Protein AF-A0A9D5PNC7-F1 (afdb_monomer_lite)

Structure (mmCIF, N/CA/C/O backbone):
data_AF-A0A9D5PNC7-F1
#
_entry.id   AF-A0A9D5PNC7-F1
#
loop_
_atom_site.group_PDB
_atom_site.id
_atom_site.type_symbol
_atom_site.label_atom_id
_atom_site.label_alt_id
_atom_site.label_comp_id
_atom_site.label_asym_id
_atom_site.label_entity_id
_atom_site.label_seq_id
_atom_site.pdbx_PDB_ins_code
_atom_site.Cartn_x
_atom_site.Cartn_y
_atom_site.Cartn_z
_atom_site.occupancy
_atom_site.B_iso_or_equiv
_atom_site.auth_seq_id
_atom_site.auth_comp_id
_atom_site.auth_asym_id
_atom_site.auth_atom_id
_atom_site.pdbx_PDB_model_num
ATOM 1 N N . MET A 1 1 ? 32.987 75.243 59.852 1.00 34.72 1 MET A N 1
ATOM 2 C CA . MET A 1 1 ? 32.712 75.103 61.304 1.00 34.72 1 MET A CA 1
ATOM 3 C C . MET A 1 1 ? 31.254 75.477 61.520 1.00 34.72 1 MET A C 1
ATOM 5 O O . MET A 1 1 ? 30.871 76.512 61.012 1.00 34.72 1 MET A O 1
ATOM 9 N N . GLY A 1 2 ? 30.354 74.742 62.157 1.00 37.22 2 GLY A N 1
ATOM 10 C CA . GLY A 1 2 ? 30.372 73.490 62.901 1.00 37.22 2 GLY A CA 1
ATOM 11 C C . GLY A 1 2 ? 28.906 73.138 63.224 1.00 37.22 2 GLY A C 1
ATOM 12 O O . GLY A 1 2 ? 28.020 73.985 63.171 1.00 37.22 2 GLY A O 1
ATOM 13 N N . THR A 1 3 ? 28.673 71.861 63.483 1.00 41.97 3 THR A N 1
ATOM 14 C CA . THR A 1 3 ? 27.412 71.114 63.613 1.00 41.97 3 THR A CA 1
ATOM 15 C C . THR A 1 3 ? 26.423 71.567 64.701 1.00 41.97 3 THR A C 1
ATOM 17 O O . THR A 1 3 ? 26.830 71.878 65.816 1.00 41.97 3 THR A O 1
ATOM 20 N N . LYS A 1 4 ? 25.115 71.388 64.444 1.00 38.28 4 LYS A N 1
ATOM 21 C CA . LYS A 1 4 ? 24.089 71.060 65.458 1.00 38.28 4 LYS A CA 1
ATOM 22 C C . LYS A 1 4 ? 23.272 69.854 64.969 1.00 38.28 4 LYS A C 1
ATOM 24 O O . LYS A 1 4 ? 22.642 69.933 63.920 1.00 38.28 4 LYS A O 1
ATOM 29 N N . ARG A 1 5 ? 23.295 68.735 65.706 1.00 39.06 5 ARG A N 1
ATOM 30 C CA . ARG A 1 5 ? 22.383 67.587 65.529 1.00 39.06 5 ARG A CA 1
ATOM 31 C C . ARG A 1 5 ? 21.378 67.568 66.684 1.00 39.06 5 ARG A C 1
ATOM 33 O O . ARG A 1 5 ? 21.766 67.736 67.834 1.00 39.06 5 ARG A O 1
ATOM 40 N N . LEU A 1 6 ? 20.106 67.398 66.328 1.00 37.56 6 LEU A N 1
ATOM 41 C CA . LEU A 1 6 ? 18.925 67.350 67.194 1.00 37.56 6 LEU A CA 1
ATOM 42 C C . LEU A 1 6 ? 18.722 65.956 67.815 1.00 37.56 6 LEU A C 1
ATOM 44 O O . LEU A 1 6 ? 19.009 64.939 67.183 1.00 37.56 6 LEU A O 1
ATOM 48 N N . CYS A 1 7 ? 18.201 65.938 69.042 1.00 33.38 7 CYS A N 1
ATOM 49 C CA . CYS A 1 7 ? 17.839 64.756 69.826 1.00 33.38 7 CYS A CA 1
ATOM 50 C C . CYS A 1 7 ? 16.684 63.950 69.197 1.00 33.38 7 CYS A C 1
ATOM 52 O O . CYS A 1 7 ? 15.756 64.531 6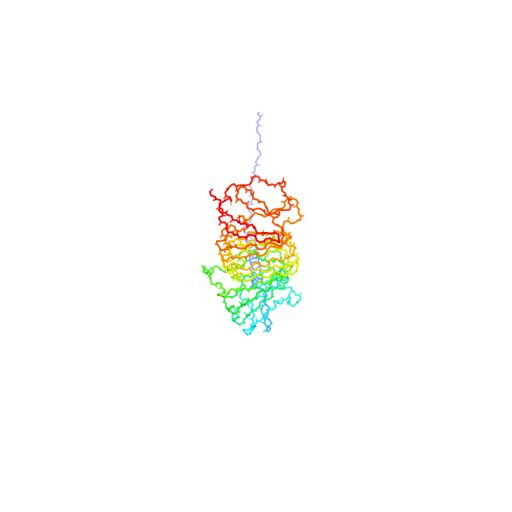8.635 1.00 33.38 7 CYS A O 1
ATOM 54 N N . ARG A 1 8 ? 16.699 62.618 69.362 1.00 35.38 8 ARG A N 1
ATOM 55 C CA . ARG A 1 8 ? 15.589 61.703 69.036 1.00 35.38 8 ARG A CA 1
ATOM 56 C C . ARG A 1 8 ? 15.068 61.070 70.331 1.00 35.38 8 ARG A C 1
ATOM 58 O O . ARG A 1 8 ? 15.851 60.483 71.073 1.00 35.38 8 ARG A O 1
ATOM 65 N N . ALA A 1 9 ? 13.772 61.228 70.592 1.00 34.72 9 ALA A N 1
ATOM 66 C CA . ALA A 1 9 ? 13.039 60.556 71.663 1.00 34.72 9 ALA A CA 1
ATOM 67 C C . ALA A 1 9 ? 12.734 59.100 71.263 1.00 34.72 9 ALA A C 1
ATOM 69 O O . ALA A 1 9 ? 12.517 58.819 70.084 1.00 34.72 9 ALA A O 1
ATOM 70 N N . ALA A 1 10 ? 12.756 58.187 72.234 1.00 35.47 10 ALA A N 1
ATOM 71 C CA . ALA A 1 10 ? 12.388 56.784 72.070 1.00 35.47 10 ALA A CA 1
ATOM 72 C C . ALA A 1 10 ? 10.877 56.605 72.303 1.00 35.47 10 ALA A C 1
ATOM 74 O O . ALA A 1 10 ? 10.357 57.059 73.322 1.00 35.47 10 AL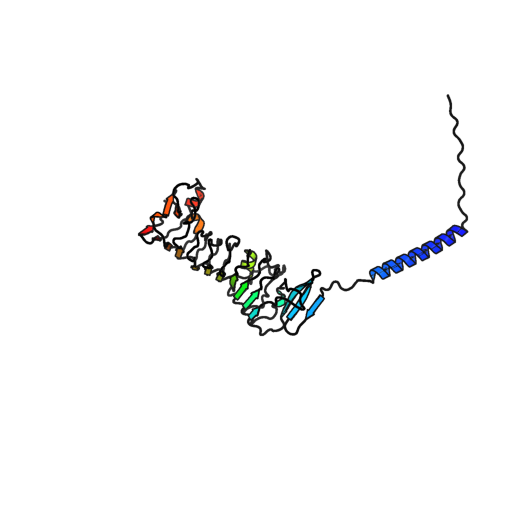A A O 1
ATOM 75 N N . ASP A 1 11 ? 10.198 55.957 71.354 1.00 37.88 11 ASP A N 1
ATOM 76 C CA . ASP A 1 11 ? 8.763 55.667 71.390 1.00 37.88 11 ASP A CA 1
ATOM 77 C C . ASP A 1 11 ? 8.418 54.477 72.301 1.00 37.88 11 ASP A C 1
ATOM 79 O O . ASP A 1 11 ? 9.174 53.517 72.456 1.00 37.88 11 ASP A O 1
ATOM 83 N N . ILE A 1 12 ? 7.236 54.584 72.902 1.00 42.53 12 ILE A N 1
ATOM 84 C CA . ILE A 1 12 ? 6.667 53.770 73.978 1.00 42.53 12 ILE A CA 1
ATOM 85 C C . ILE A 1 12 ? 5.960 52.528 73.401 1.00 42.53 12 ILE A C 1
ATOM 87 O O . ILE A 1 12 ? 5.094 52.642 72.535 1.00 42.53 12 ILE A O 1
ATOM 91 N N . ASP A 1 13 ? 6.284 51.339 73.916 1.00 41.81 13 ASP A N 1
ATOM 92 C CA . ASP A 1 13 ? 5.616 50.067 73.592 1.00 41.81 13 ASP A CA 1
ATOM 93 C C . ASP A 1 13 ? 4.145 50.054 74.095 1.00 41.81 13 ASP A C 1
ATOM 95 O O . ASP A 1 13 ? 3.885 50.423 75.245 1.00 41.81 13 ASP A O 1
ATOM 99 N N . PRO A 1 14 ? 3.152 49.598 73.302 1.00 45.75 14 PRO A N 1
ATOM 100 C CA . PRO A 1 14 ? 1.751 49.574 73.727 1.00 45.75 14 PRO A CA 1
ATOM 101 C C . PRO A 1 14 ? 1.461 48.488 74.789 1.00 45.75 14 PRO A C 1
ATOM 103 O O . PRO A 1 14 ? 2.032 47.392 74.742 1.00 45.75 14 PRO A O 1
ATOM 106 N N . PRO A 1 15 ? 0.517 48.731 75.723 1.00 44.38 15 PRO A N 1
ATOM 107 C CA . PRO A 1 15 ? 0.304 47.882 76.893 1.00 44.38 15 PRO A CA 1
ATOM 108 C C . PRO A 1 15 ? -0.197 46.466 76.556 1.00 44.38 15 PRO A C 1
ATOM 110 O O . PRO A 1 15 ? -1.058 46.247 75.700 1.00 44.38 15 PRO A O 1
ATOM 113 N N . TYR A 1 16 ? 0.319 45.494 77.315 1.00 41.31 16 TYR A N 1
ATOM 114 C CA . TYR A 1 16 ? 0.158 44.034 77.197 1.00 41.31 16 TYR A CA 1
ATOM 115 C C . TYR A 1 16 ? -1.281 43.525 76.925 1.00 41.31 16 TYR A C 1
ATOM 117 O O . TYR A 1 16 ? -1.475 42.503 76.261 1.00 41.31 16 TYR A O 1
ATOM 125 N N . ILE A 1 17 ? -2.312 44.247 77.376 1.00 45.91 17 ILE A N 1
ATOM 126 C CA . ILE A 1 17 ? -3.730 43.868 77.228 1.00 45.91 17 ILE A CA 1
ATOM 127 C C . ILE A 1 17 ? -4.211 43.974 75.765 1.00 45.91 17 ILE A C 1
ATOM 129 O O . ILE A 1 17 ? -4.982 43.123 75.307 1.00 45.91 17 ILE A O 1
ATOM 133 N N . LEU A 1 18 ? -3.711 44.950 74.995 1.00 44.81 18 LEU A N 1
ATOM 134 C CA . LEU A 1 18 ? -4.039 45.117 73.570 1.00 44.81 18 LEU A CA 1
ATOM 135 C C . LEU A 1 18 ? -3.418 44.008 72.711 1.00 44.81 18 LEU A C 1
ATOM 137 O O . LEU A 1 18 ? -4.099 43.460 71.840 1.00 44.81 18 LEU A O 1
ATOM 141 N N . ARG A 1 19 ? -2.182 43.583 73.022 1.00 48.38 19 ARG A N 1
ATOM 142 C CA . ARG A 1 19 ? -1.525 42.445 72.349 1.00 48.38 19 ARG A CA 1
ATOM 143 C C . ARG A 1 19 ? -2.335 41.154 72.504 1.00 48.38 19 ARG A C 1
ATOM 145 O O . ARG A 1 19 ? -2.454 40.391 71.549 1.00 48.38 19 ARG A O 1
ATOM 152 N N . ARG A 1 20 ? -2.958 40.917 73.665 1.00 45.09 20 ARG A N 1
ATOM 153 C CA . ARG A 1 20 ? -3.717 39.680 73.935 1.00 45.09 20 ARG A CA 1
ATOM 154 C C . ARG A 1 20 ? -5.048 39.603 73.171 1.00 45.09 20 ARG A C 1
ATOM 156 O O . ARG A 1 20 ? -5.413 38.518 72.716 1.00 45.09 20 ARG A O 1
ATOM 163 N N . LYS A 1 21 ? -5.745 40.733 72.981 1.00 43.78 21 LYS A N 1
ATOM 164 C CA . LYS A 1 21 ? -6.957 40.804 72.137 1.00 43.78 21 LYS A CA 1
ATOM 165 C C . LYS A 1 21 ? -6.622 40.674 70.646 1.00 43.78 21 LYS A C 1
ATOM 167 O O . LYS A 1 21 ? -7.255 39.864 69.979 1.00 43.78 21 LYS A O 1
ATOM 172 N N . LEU A 1 22 ? -5.580 41.364 70.166 1.00 43.69 22 LEU A N 1
ATOM 173 C CA . LEU A 1 22 ? -5.079 41.268 68.782 1.00 43.69 22 LEU A CA 1
ATOM 174 C C . LEU A 1 22 ? -4.572 39.861 68.419 1.00 43.69 22 LEU A C 1
ATOM 176 O O . LEU A 1 22 ? -4.777 39.400 67.300 1.00 43.69 22 LEU A O 1
ATOM 180 N N . MET A 1 23 ? -3.940 39.150 69.358 1.00 47.47 23 MET A N 1
ATOM 181 C CA . MET A 1 23 ? -3.479 37.769 69.151 1.00 47.47 23 MET A CA 1
ATOM 182 C C . MET A 1 23 ? -4.641 36.767 69.088 1.00 47.47 23 MET A C 1
ATOM 184 O O . MET A 1 23 ? -4.576 35.810 68.319 1.00 47.47 23 MET A O 1
ATOM 188 N N . ARG A 1 24 ? -5.720 36.977 69.862 1.00 48.09 24 ARG A N 1
ATOM 189 C CA . ARG A 1 24 ? -6.928 36.133 69.801 1.00 48.09 24 ARG A CA 1
ATOM 190 C C . ARG A 1 24 ? -7.713 36.347 68.508 1.00 48.09 24 ARG A C 1
ATOM 192 O O . ARG A 1 24 ? -8.094 35.360 67.892 1.00 48.09 24 ARG A O 1
ATOM 199 N N . THR A 1 25 ? -7.898 37.589 68.056 1.00 45.66 25 THR A N 1
ATOM 200 C CA . THR A 1 25 ? -8.573 37.862 66.775 1.00 45.66 25 THR A CA 1
ATOM 201 C C . THR A 1 25 ? -7.747 37.410 65.574 1.00 45.66 25 THR A C 1
ATOM 203 O O . THR A 1 25 ? -8.322 36.834 64.658 1.00 45.66 25 THR A O 1
ATOM 206 N N . LYS A 1 26 ? -6.409 37.545 65.597 1.00 47.31 26 LYS A N 1
ATOM 207 C CA . LYS A 1 26 ? -5.532 36.973 64.556 1.00 47.31 26 LYS A CA 1
ATOM 208 C C . LYS A 1 26 ? -5.589 35.445 64.499 1.00 47.31 26 LYS A C 1
ATOM 210 O O . LYS A 1 26 ? -5.617 34.906 63.402 1.00 47.31 26 LYS A O 1
ATOM 215 N N . ARG A 1 27 ? -5.655 34.758 65.650 1.00 50.16 27 ARG A N 1
ATOM 216 C CA . ARG A 1 27 ? -5.804 33.290 65.704 1.00 50.16 27 ARG A CA 1
ATOM 217 C C . ARG A 1 27 ? -7.161 32.819 65.182 1.00 50.16 27 ARG A C 1
ATOM 219 O O . ARG A 1 27 ? -7.218 31.812 64.491 1.00 50.16 27 ARG A O 1
ATOM 226 N N . ILE A 1 28 ? -8.238 33.545 65.483 1.00 55.19 28 ILE A N 1
ATOM 227 C CA . ILE A 1 28 ? -9.582 33.220 64.980 1.00 55.19 28 ILE A CA 1
ATOM 228 C C . ILE A 1 28 ? -9.673 33.496 63.472 1.00 55.19 28 ILE A C 1
ATOM 230 O O . ILE A 1 28 ? -10.188 32.650 62.751 1.00 55.19 28 ILE A O 1
ATOM 234 N N . LEU A 1 29 ? -9.107 34.607 62.974 1.00 51.06 29 LEU A N 1
ATOM 235 C CA . LEU A 1 29 ? -9.031 34.872 61.531 1.00 51.06 29 LEU A CA 1
ATOM 236 C C . LEU A 1 29 ? -8.167 33.838 60.800 1.00 51.06 29 LEU A C 1
ATOM 238 O O . LEU A 1 29 ? -8.546 33.401 59.723 1.00 51.06 29 LEU A O 1
ATOM 242 N N . SER A 1 30 ? -7.032 33.420 61.373 1.00 57.16 30 SER A N 1
ATOM 243 C CA . SER A 1 30 ? -6.164 32.412 60.753 1.00 57.16 30 SER A CA 1
ATOM 244 C C . SER A 1 30 ? -6.793 31.020 60.749 1.00 57.16 30 SER A C 1
ATOM 246 O O . SER A 1 30 ? -6.617 30.286 59.786 1.00 57.16 30 SER A O 1
ATOM 248 N N . LEU A 1 31 ? -7.544 30.660 61.797 1.00 53.19 31 LEU A N 1
ATOM 249 C CA . LEU A 1 31 ? -8.308 29.408 61.849 1.00 53.19 31 LEU A CA 1
ATOM 250 C C . LEU A 1 31 ? -9.499 29.439 60.884 1.00 53.19 31 LEU A C 1
ATOM 252 O O . LEU A 1 31 ? -9.717 28.462 60.182 1.00 53.19 31 LEU A O 1
ATOM 256 N N . ALA A 1 32 ? -10.223 30.557 60.785 1.00 57.00 32 ALA A N 1
ATOM 257 C CA . ALA A 1 32 ? -11.314 30.709 59.822 1.00 57.00 32 ALA A CA 1
ATOM 258 C C . ALA A 1 32 ? -10.806 30.679 58.370 1.00 57.00 32 ALA A C 1
ATOM 260 O O . ALA A 1 32 ? -11.395 30.000 57.538 1.00 57.00 32 ALA A O 1
ATOM 261 N N . LEU A 1 33 ? -9.680 31.340 58.073 1.00 53.88 33 LEU A N 1
ATOM 262 C CA . LEU A 1 33 ? -9.050 31.308 56.750 1.00 53.88 33 LEU A CA 1
ATOM 263 C C . LEU A 1 33 ? -8.522 29.907 56.411 1.00 53.88 33 LEU A C 1
ATOM 265 O O . LEU A 1 33 ? -8.689 29.464 55.283 1.00 53.88 33 LEU A O 1
ATOM 269 N N . ALA A 1 34 ? -7.945 29.190 57.382 1.00 54.47 34 ALA A N 1
ATOM 270 C CA . ALA A 1 34 ? -7.501 27.810 57.200 1.00 54.47 34 ALA A CA 1
ATOM 271 C C . ALA A 1 34 ? -8.674 26.845 56.975 1.00 54.47 34 ALA A C 1
ATOM 273 O O . ALA A 1 34 ? -8.567 25.985 56.114 1.00 54.47 34 ALA A O 1
ATOM 274 N N . VAL A 1 35 ? -9.800 27.012 57.679 1.00 55.97 35 VAL A N 1
ATOM 275 C CA . VAL A 1 35 ? -11.021 26.208 57.473 1.00 55.97 35 VAL A CA 1
ATOM 276 C C . VAL A 1 35 ? -11.685 26.524 56.129 1.00 55.97 35 VAL A C 1
ATOM 278 O O . VAL A 1 35 ? -12.202 25.624 55.481 1.00 55.97 35 VAL A O 1
ATOM 281 N N . ILE A 1 36 ? -11.631 27.777 55.665 1.00 54.75 36 ILE A N 1
ATOM 282 C CA . ILE A 1 36 ? -12.093 28.163 54.322 1.00 54.75 36 ILE A CA 1
ATOM 283 C C . ILE A 1 36 ? -11.151 27.603 53.245 1.00 54.75 36 ILE A C 1
ATOM 285 O O . ILE A 1 36 ? -11.632 27.085 52.248 1.00 54.75 36 ILE A O 1
ATOM 289 N N . LEU A 1 37 ? -9.829 27.625 53.448 1.00 53.19 37 LEU A N 1
ATOM 290 C CA . LEU A 1 37 ? -8.847 27.015 52.538 1.00 53.19 37 LEU A CA 1
ATOM 291 C C . LEU A 1 37 ? -8.972 25.487 52.482 1.00 53.19 37 LEU A C 1
ATOM 293 O O . LEU A 1 37 ? -8.890 24.920 51.396 1.00 53.19 37 LEU A O 1
ATOM 297 N N . THR A 1 38 ? -9.223 24.817 53.612 1.00 53.97 38 THR A N 1
ATOM 298 C CA . THR A 1 38 ? -9.442 23.364 53.624 1.00 53.97 38 THR A CA 1
ATOM 299 C C . THR A 1 38 ? -10.818 22.984 53.072 1.00 53.97 38 THR A C 1
ATOM 301 O O . THR A 1 38 ? -10.933 21.974 52.380 1.00 53.97 38 THR A O 1
ATOM 304 N N . ALA A 1 39 ? -11.847 23.813 53.273 1.00 49.88 39 ALA A N 1
ATOM 305 C CA . ALA A 1 39 ? -13.148 23.646 52.625 1.00 49.88 39 ALA A CA 1
ATOM 306 C C . ALA A 1 39 ? -13.086 23.914 51.109 1.00 49.88 39 ALA A C 1
ATOM 308 O O . ALA A 1 39 ? -13.701 23.170 50.353 1.00 49.88 39 ALA A O 1
ATOM 309 N N . LEU A 1 40 ? -12.295 24.894 50.642 1.00 48.19 40 LEU A N 1
ATOM 310 C CA . LEU A 1 40 ? -12.025 25.095 49.212 1.00 48.19 40 LEU A CA 1
ATOM 311 C C . LEU A 1 40 ? -11.194 23.953 48.614 1.00 48.19 40 LEU A C 1
ATOM 313 O O . LEU A 1 40 ? -11.417 23.612 47.462 1.00 48.19 40 LEU A O 1
ATOM 317 N N . SER A 1 41 ? -10.300 23.315 49.379 1.00 48.56 41 SER A N 1
ATOM 318 C CA . SER A 1 41 ? -9.603 22.104 48.912 1.00 48.56 41 SER A CA 1
ATOM 319 C C . SER A 1 41 ? -10.487 20.849 48.880 1.00 48.56 41 SER A C 1
ATOM 321 O O . SER A 1 41 ? -10.121 19.862 48.251 1.00 48.56 41 SER A O 1
ATOM 323 N N . LEU A 1 42 ? -11.650 20.878 49.544 1.00 48.19 42 LEU A N 1
ATOM 324 C CA . LEU A 1 42 ? -12.654 19.808 49.492 1.00 48.19 42 LEU A CA 1
ATOM 325 C C . LEU A 1 42 ? -13.707 20.041 48.394 1.00 48.19 42 LEU A C 1
ATOM 327 O O . LEU A 1 42 ? -14.429 19.111 48.036 1.00 48.19 42 LEU A O 1
ATOM 331 N N . VAL A 1 43 ? -13.769 21.240 47.804 1.00 48.69 43 VAL A N 1
ATOM 332 C CA . VAL A 1 43 ? -14.525 21.497 46.574 1.00 48.69 43 VAL A CA 1
ATOM 333 C C . VAL A 1 43 ? -13.606 21.188 45.391 1.00 48.69 43 VAL A C 1
ATOM 335 O O . VAL A 1 43 ? -12.767 21.992 45.005 1.00 48.69 43 VAL A O 1
ATOM 338 N N . SER A 1 44 ? -13.802 20.001 44.816 1.00 50.25 44 SER A N 1
ATOM 339 C CA . SER A 1 44 ? -13.106 19.441 43.648 1.00 50.25 44 SER A CA 1
ATOM 340 C C . SER A 1 44 ? -11.816 18.642 43.904 1.00 50.25 44 SER A C 1
ATOM 342 O O . SER A 1 44 ? -10.821 18.786 43.200 1.00 50.25 44 SER A O 1
ATOM 344 N N . LEU A 1 45 ? -11.904 17.640 44.779 1.00 43.44 45 LEU A N 1
ATOM 345 C CA . LEU A 1 45 ? -11.519 16.285 44.358 1.00 43.44 45 LEU A CA 1
ATOM 346 C C . LEU A 1 45 ? -12.763 15.586 43.787 1.00 43.44 45 LEU A C 1
ATOM 348 O O . LEU A 1 45 ? -13.148 14.500 44.210 1.00 43.44 45 LEU A O 1
ATOM 352 N N . ALA A 1 46 ? -13.435 16.227 42.825 1.00 45.72 46 ALA A N 1
ATOM 353 C CA . ALA A 1 46 ? -14.114 15.432 41.822 1.00 45.72 46 ALA A CA 1
ATOM 354 C C . ALA A 1 46 ? -12.974 14.669 41.159 1.00 45.72 46 ALA A C 1
ATOM 356 O O . ALA A 1 46 ? -12.042 15.295 40.653 1.00 45.72 46 ALA A O 1
ATOM 357 N N . SER A 1 47 ? -12.988 13.342 41.287 1.00 46.53 47 SER A N 1
ATOM 358 C CA . SER A 1 47 ? -12.151 12.468 40.477 1.00 46.53 47 SER A CA 1
ATOM 359 C C . SER A 1 47 ? -12.067 13.088 39.087 1.00 46.53 47 SER A C 1
ATOM 361 O O . SER A 1 47 ? -13.098 13.279 38.440 1.00 46.53 47 SER A O 1
ATOM 363 N N . CYS A 1 48 ? -10.862 13.461 38.662 1.00 44.94 48 CYS A N 1
ATOM 364 C CA . CYS A 1 48 ? -10.556 13.858 37.292 1.00 44.94 48 CYS A CA 1
ATOM 365 C C . CYS A 1 48 ? -10.643 12.607 36.395 1.00 44.94 48 CYS A C 1
ATOM 367 O O . CYS A 1 48 ? -9.728 12.285 35.650 1.00 44.94 48 CYS A O 1
ATOM 369 N N . GLY A 1 49 ? -11.701 11.817 36.577 1.00 56.78 49 GLY A N 1
ATOM 370 C CA . GLY A 1 49 ? -12.070 10.723 35.717 1.00 56.78 49 GLY A CA 1
ATOM 371 C C . GLY A 1 49 ? -12.789 11.349 34.544 1.00 56.78 49 GLY A C 1
ATOM 372 O O . GLY A 1 49 ? -13.789 12.051 34.730 1.00 56.78 49 GLY A O 1
ATOM 373 N N . ASN A 1 50 ? -12.262 11.119 33.351 1.00 71.81 50 ASN A N 1
ATOM 374 C CA . ASN A 1 50 ? -12.934 11.507 32.128 1.00 71.81 50 ASN A CA 1
ATOM 375 C C . ASN A 1 50 ? -14.358 10.930 32.130 1.00 71.81 50 ASN A C 1
ATOM 377 O O . ASN A 1 50 ? -14.625 9.842 32.658 1.00 71.81 50 ASN A O 1
ATOM 381 N N . LYS A 1 51 ? -15.314 11.704 31.612 1.00 87.06 51 LYS A N 1
ATOM 382 C CA . LYS A 1 51 ? -16.727 11.337 31.708 1.00 87.06 51 LYS A CA 1
ATOM 383 C C . LYS A 1 51 ? -17.003 10.182 30.753 1.00 87.06 51 LYS A C 1
ATOM 385 O O . LYS A 1 51 ? -16.936 10.344 29.541 1.00 87.06 51 LYS A O 1
ATOM 390 N N . MET A 1 52 ? -17.347 9.024 31.302 1.00 91.69 52 MET A N 1
ATOM 391 C CA . MET A 1 52 ? -17.642 7.840 30.499 1.00 91.69 52 MET A CA 1
ATOM 392 C C . MET A 1 52 ? -19.109 7.812 30.086 1.00 91.69 52 MET A C 1
ATOM 394 O O . MET A 1 52 ? -20.002 8.080 30.895 1.00 91.69 52 MET A O 1
ATOM 398 N N . TYR A 1 53 ? -19.360 7.403 28.848 1.00 90.50 53 TYR A N 1
ATOM 399 C CA . TYR A 1 53 ? -20.688 7.046 28.371 1.00 90.50 53 TYR A CA 1
ATOM 400 C C . TYR A 1 53 ? -20.662 5.614 27.887 1.00 90.50 53 TYR A C 1
ATOM 402 O O . TYR A 1 53 ? -19.720 5.168 27.241 1.00 90.50 53 TYR A O 1
ATOM 410 N N . LYS A 1 54 ? -21.720 4.896 28.229 1.00 90.56 54 LYS A N 1
ATOM 411 C CA . LYS A 1 54 ? -21.924 3.512 27.849 1.00 90.56 54 LYS A CA 1
ATOM 412 C C . LYS A 1 54 ? -23.297 3.418 27.205 1.00 90.56 54 LYS A C 1
ATOM 414 O O . LYS A 1 54 ? -24.276 3.843 27.823 1.00 90.56 54 LYS A O 1
ATOM 419 N N . ASP A 1 55 ? -23.340 2.902 25.987 1.00 83.88 55 ASP A N 1
ATOM 420 C CA . ASP A 1 55 ? -24.572 2.407 25.377 1.00 83.88 55 ASP A CA 1
ATOM 421 C C . ASP A 1 55 ? -24.595 0.868 25.464 1.00 83.88 55 ASP A C 1
ATOM 423 O O . ASP A 1 55 ? -23.821 0.267 26.213 1.00 83.88 55 ASP A O 1
ATOM 427 N N . LYS A 1 56 ? -25.512 0.213 24.756 1.00 85.31 56 LYS A N 1
ATOM 428 C CA . LYS A 1 56 ? -25.608 -1.245 24.662 1.00 85.31 56 LYS A CA 1
ATOM 429 C C . LYS A 1 56 ? -24.521 -1.857 23.787 1.00 85.31 56 LYS A C 1
ATOM 431 O O . LYS A 1 56 ? -24.179 -3.009 24.012 1.00 85.31 56 LYS A O 1
ATOM 436 N N . GLU A 1 57 ? -24.001 -1.097 22.828 1.00 88.00 57 GLU A N 1
ATOM 437 C CA . GLU A 1 57 ? -23.072 -1.590 21.803 1.00 88.00 57 GLU A CA 1
ATOM 438 C C . GLU A 1 57 ? -21.615 -1.231 22.113 1.00 88.00 57 GLU A C 1
ATOM 440 O O . GLU A 1 57 ? -20.714 -2.024 21.861 1.00 88.00 57 GLU A O 1
ATOM 445 N N . PHE A 1 58 ? -21.369 -0.058 22.704 1.00 93.50 58 PHE A N 1
ATOM 446 C CA . PHE A 1 58 ? -20.013 0.445 22.921 1.00 93.50 58 PHE A CA 1
ATOM 447 C C . PHE A 1 58 ? -19.897 1.396 24.121 1.00 93.50 58 PHE A C 1
ATOM 449 O O . PHE A 1 58 ? -20.885 1.864 24.707 1.00 93.50 58 PHE A O 1
ATOM 456 N N . LYS A 1 59 ? -18.650 1.725 24.465 1.00 95.25 59 LYS A N 1
ATOM 457 C CA . LYS A 1 59 ? -18.266 2.703 25.486 1.00 95.25 59 LYS A CA 1
ATOM 458 C C . LYS A 1 59 ? -17.401 3.801 24.881 1.00 95.25 59 LYS A C 1
ATOM 460 O O . LYS A 1 59 ? -16.459 3.527 24.140 1.00 95.25 59 LYS A O 1
ATOM 465 N N . VAL A 1 60 ? -17.672 5.041 25.279 1.00 96.06 60 VAL A N 1
ATOM 466 C CA . VAL A 1 60 ? -16.856 6.207 24.930 1.00 96.06 60 VAL A CA 1
ATOM 467 C C . VAL A 1 60 ? -16.406 6.984 26.164 1.00 96.06 60 VAL A C 1
ATOM 469 O O . VAL A 1 60 ? -17.059 6.976 27.210 1.00 96.06 60 VAL A O 1
ATOM 472 N N . GLU A 1 61 ? -15.290 7.682 26.017 1.00 95.12 61 GLU A N 1
ATOM 473 C CA . GLU A 1 61 ? -14.688 8.585 26.993 1.00 95.12 61 GLU A CA 1
ATOM 474 C C . GLU A 1 61 ? -14.779 10.030 26.480 1.00 95.12 61 GLU A C 1
ATOM 476 O O . GLU A 1 61 ? -14.338 10.311 25.367 1.00 95.12 61 GLU A O 1
ATOM 481 N N . GLU A 1 62 ? -15.387 10.937 27.253 1.00 94.56 62 GLU A N 1
ATOM 482 C CA . GLU A 1 62 ? -15.482 12.367 26.916 1.00 94.56 62 GLU A CA 1
ATOM 483 C C . GLU A 1 62 ? -14.215 13.117 27.305 1.00 94.56 62 GLU A C 1
ATOM 485 O O . GLU A 1 62 ? -13.777 13.050 28.459 1.00 94.56 62 GLU A O 1
ATOM 490 N N . HIS A 1 63 ? -13.714 13.921 26.374 1.00 91.75 63 HIS A N 1
ATOM 491 C CA . HIS A 1 63 ? -12.616 14.852 26.597 1.00 91.75 63 HIS A CA 1
ATOM 492 C C . HIS A 1 63 ? -13.128 16.247 26.969 1.00 91.75 63 HIS A C 1
ATOM 494 O O . HIS A 1 63 ? -14.275 16.618 26.710 1.00 91.75 63 HIS A O 1
ATOM 500 N N . TYR A 1 64 ? -12.255 17.065 27.559 1.00 89.62 64 TYR A N 1
ATOM 501 C CA . TYR A 1 64 ? -12.579 18.440 27.965 1.00 89.62 64 TYR A CA 1
ATOM 502 C C . TYR A 1 64 ? -12.974 19.365 26.808 1.00 89.62 64 TYR A C 1
ATOM 504 O O . TYR A 1 64 ? -13.680 20.348 27.031 1.00 89.62 64 TYR A O 1
ATOM 512 N N . ASP A 1 65 ? -12.532 19.059 25.589 1.00 90.56 65 ASP A N 1
ATOM 513 C CA . ASP A 1 65 ? -12.889 19.787 24.367 1.00 90.56 65 ASP A CA 1
ATOM 514 C C . ASP A 1 65 ? -14.296 19.438 23.843 1.00 90.56 65 ASP A C 1
ATOM 516 O O . ASP A 1 65 ? -14.770 20.037 22.879 1.00 90.56 65 ASP A O 1
ATOM 520 N N . GLY A 1 66 ? -14.991 18.505 24.502 1.00 91.19 66 GLY A N 1
ATOM 521 C CA . GLY A 1 66 ? -16.327 18.065 24.132 1.00 91.19 66 GLY A CA 1
ATOM 522 C C . GLY A 1 66 ? -16.357 17.003 23.036 1.00 91.19 66 GLY A C 1
ATOM 523 O O . GLY A 1 66 ? -17.443 16.746 22.521 1.00 91.19 66 GLY A O 1
ATOM 524 N N . THR A 1 67 ? -15.223 16.393 22.693 1.00 94.00 67 THR A N 1
ATOM 525 C CA . THR A 1 67 ? -15.135 15.243 21.780 1.00 94.00 67 THR A CA 1
ATOM 526 C C . THR A 1 67 ? -15.135 13.909 22.536 1.00 94.00 67 THR A C 1
ATOM 528 O O . THR A 1 67 ? -15.014 13.872 23.765 1.00 94.00 67 THR A O 1
ATOM 531 N N . TYR A 1 68 ? -15.289 12.802 21.805 1.00 94.94 68 TYR A N 1
ATOM 532 C CA . TYR A 1 68 ? -15.280 11.442 22.345 1.00 94.94 68 TYR A CA 1
ATOM 533 C C . TYR A 1 68 ? -14.138 10.581 21.792 1.00 94.94 68 TYR A C 1
ATOM 535 O O . TYR A 1 68 ? -13.828 10.634 20.601 1.00 94.94 68 TYR A O 1
ATOM 543 N N . SER A 1 69 ? -13.585 9.713 22.646 1.00 94.31 69 SER A N 1
ATOM 544 C CA . SER A 1 69 ? -12.825 8.527 22.229 1.00 94.31 69 SER A CA 1
ATOM 545 C C . SER A 1 69 ? -13.658 7.261 22.392 1.00 94.31 69 SER A C 1
ATOM 547 O O . SER A 1 69 ? -14.208 7.035 23.468 1.00 94.31 69 SER A O 1
ATOM 549 N N . LEU A 1 70 ? -13.699 6.402 21.374 1.00 95.00 70 LEU A N 1
ATOM 550 C CA . LEU A 1 70 ? -14.169 5.023 21.507 1.00 95.00 70 LEU A CA 1
ATOM 551 C C . LEU A 1 70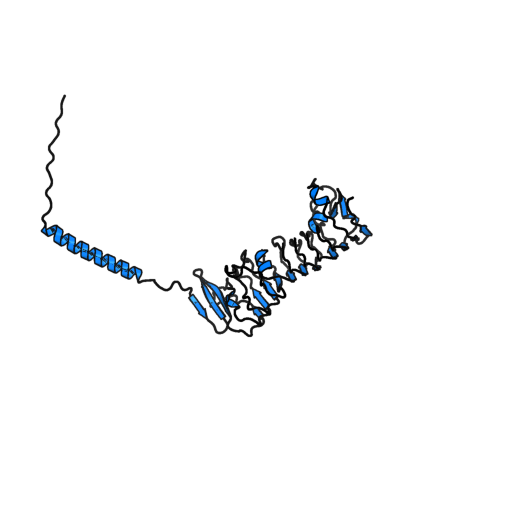 ? -13.153 4.211 22.317 1.00 95.00 70 LEU A C 1
ATOM 553 O O . LEU A 1 70 ? -11.961 4.242 22.009 1.00 95.00 70 LEU A O 1
ATOM 557 N N . VAL A 1 71 ? -13.608 3.516 23.360 1.00 94.88 71 VAL A N 1
ATOM 558 C CA . VAL A 1 71 ? -12.722 2.810 24.305 1.00 94.88 71 VAL A CA 1
ATOM 559 C C . VAL A 1 71 ? -13.112 1.362 24.583 1.00 94.88 71 VAL A C 1
ATOM 561 O O . VAL A 1 71 ? -12.343 0.677 25.245 1.00 94.88 71 VAL A O 1
ATOM 564 N N . ASP A 1 72 ? -14.286 0.917 24.132 1.00 93.69 72 ASP A N 1
ATOM 565 C CA . ASP A 1 72 ? -14.775 -0.456 24.314 1.00 93.69 72 ASP A CA 1
ATOM 566 C C . ASP A 1 72 ? -15.896 -0.740 23.301 1.00 93.69 72 ASP A C 1
ATOM 568 O O . ASP A 1 72 ? -16.756 0.128 23.098 1.00 93.69 72 ASP A O 1
ATOM 572 N N . ILE A 1 73 ? -15.916 -1.931 22.712 1.00 93.31 73 ILE A N 1
ATOM 573 C CA . ILE A 1 73 ? -17.013 -2.474 21.903 1.00 93.31 73 ILE A CA 1
ATOM 574 C C . ILE A 1 73 ? -17.457 -3.758 22.602 1.00 93.31 73 ILE A C 1
ATOM 576 O O . ILE A 1 73 ? -16.645 -4.629 22.876 1.00 93.31 73 ILE A O 1
ATOM 580 N N . PHE A 1 74 ? -18.746 -3.873 22.922 1.00 91.38 74 PHE A N 1
ATOM 581 C CA . PHE A 1 74 ? -19.235 -4.996 23.733 1.00 91.38 74 PHE A CA 1
ATOM 582 C C . PHE A 1 74 ? -19.648 -6.217 22.917 1.00 91.38 74 PHE A C 1
ATOM 584 O O . PHE A 1 74 ? -19.839 -7.289 23.489 1.00 91.38 74 PHE A O 1
ATOM 591 N N . ASP A 1 75 ? -19.867 -6.044 21.615 1.00 90.75 75 ASP A N 1
ATOM 592 C CA . ASP A 1 75 ? -20.230 -7.139 20.725 1.00 90.75 75 ASP A CA 1
ATOM 593 C C . ASP A 1 75 ? -18.976 -7.917 20.319 1.00 90.75 75 ASP A C 1
ATOM 595 O O . ASP A 1 75 ? -18.287 -7.547 19.375 1.00 90.75 75 ASP A O 1
ATOM 599 N N . THR A 1 76 ? -18.681 -8.997 21.042 1.00 87.38 76 THR A N 1
ATOM 600 C CA . THR A 1 76 ? -17.543 -9.885 20.752 1.00 87.38 76 THR A CA 1
ATOM 601 C C . THR A 1 76 ? -17.761 -10.735 19.496 1.00 87.38 76 THR A C 1
ATOM 603 O O . THR A 1 76 ? -16.829 -11.356 19.002 1.00 87.38 76 THR A O 1
ATOM 606 N N . ASP A 1 77 ? -18.991 -10.794 18.968 1.00 91.94 77 ASP A N 1
ATOM 607 C CA . ASP A 1 77 ? -19.315 -11.525 17.741 1.00 91.94 77 ASP A CA 1
ATOM 608 C C . ASP A 1 77 ? -19.250 -10.636 16.484 1.00 91.94 77 ASP A C 1
ATOM 610 O O . ASP A 1 77 ? -19.544 -11.104 15.379 1.00 91.94 77 ASP A O 1
ATOM 614 N N . ILE A 1 78 ? -18.850 -9.368 16.631 1.00 94.38 78 ILE A N 1
ATOM 615 C CA . ILE A 1 78 ? -18.777 -8.405 15.534 1.00 94.38 78 ILE A CA 1
ATOM 616 C C . ILE A 1 78 ? -17.746 -8.824 14.480 1.00 94.38 78 ILE A C 1
ATOM 618 O O . ILE A 1 78 ? -16.602 -9.148 14.787 1.00 94.38 78 ILE A O 1
ATOM 622 N N . THR A 1 79 ? -18.142 -8.779 13.207 1.00 96.31 79 THR A N 1
ATOM 623 C CA . THR A 1 79 ? -17.264 -9.120 12.071 1.00 96.31 79 THR A CA 1
ATOM 624 C C . THR A 1 79 ? -16.859 -7.904 11.243 1.00 96.31 79 THR A C 1
ATOM 626 O O . THR A 1 79 ? -15.838 -7.926 10.565 1.00 96.31 79 THR A O 1
ATOM 629 N N . GLU A 1 80 ? -17.641 -6.827 11.280 1.00 97.06 80 GLU A N 1
ATOM 630 C CA . GLU A 1 80 ? -17.334 -5.560 10.615 1.00 97.06 80 GLU A CA 1
ATOM 631 C C . GLU A 1 80 ? -17.852 -4.400 11.461 1.00 97.06 80 GLU A C 1
ATOM 633 O O . GLU A 1 80 ? -18.978 -4.444 11.955 1.00 97.06 80 GLU A O 1
ATOM 638 N N . ILE A 1 81 ? -17.054 -3.337 11.583 1.00 95.25 81 ILE A N 1
ATOM 639 C CA . ILE A 1 81 ? -17.482 -2.105 12.241 1.00 95.25 81 ILE A CA 1
ATOM 640 C C . ILE A 1 81 ? -17.135 -0.871 11.415 1.00 95.25 81 ILE A C 1
ATOM 642 O O . ILE A 1 81 ? -16.009 -0.691 10.957 1.00 95.25 81 ILE A O 1
ATOM 646 N N . THR A 1 82 ? -18.108 0.029 11.280 1.00 95.62 82 THR A N 1
ATOM 647 C CA . THR A 1 82 ? -17.839 1.437 10.975 1.00 95.62 82 THR A CA 1
ATOM 648 C C . THR A 1 82 ? -17.858 2.210 12.279 1.00 95.62 82 THR A C 1
ATOM 650 O O . THR A 1 82 ? -18.869 2.191 12.981 1.00 95.62 82 THR A O 1
ATOM 653 N N . ILE A 1 83 ? -16.751 2.876 12.612 1.00 94.62 83 ILE A N 1
ATOM 654 C CA . ILE A 1 83 ? -16.667 3.648 13.854 1.00 94.62 83 ILE A CA 1
ATOM 655 C C . ILE A 1 83 ? -17.767 4.722 13.841 1.00 94.62 83 ILE A C 1
ATOM 657 O O . ILE A 1 83 ? -17.876 5.454 12.850 1.00 94.62 83 ILE A O 1
ATOM 661 N N . PRO A 1 84 ? -18.588 4.835 14.902 1.00 92.75 84 PRO A N 1
ATOM 662 C CA . PRO A 1 84 ? -19.637 5.844 14.952 1.00 92.75 84 PRO A CA 1
ATOM 663 C C . PRO A 1 84 ? -19.049 7.251 14.819 1.00 92.75 84 PRO A C 1
ATOM 665 O O . PRO A 1 84 ? -18.006 7.557 15.390 1.00 92.75 84 PRO A O 1
ATOM 668 N N . THR A 1 85 ? -19.718 8.130 14.079 1.00 92.94 85 THR A N 1
ATOM 669 C CA . THR A 1 85 ? -19.229 9.501 13.863 1.00 92.94 85 THR A CA 1
ATOM 670 C C . THR A 1 85 ? -19.524 10.416 15.046 1.00 92.94 85 THR A C 1
ATOM 672 O O . THR A 1 85 ? -18.790 11.373 15.288 1.00 92.94 85 THR A O 1
ATOM 675 N N . GLU A 1 86 ? -20.593 10.140 15.793 1.00 93.06 86 GLU A N 1
ATOM 676 C CA . GLU A 1 86 ? -21.031 10.959 16.917 1.00 93.06 86 GLU A CA 1
ATOM 677 C C . GLU A 1 86 ? -21.764 10.153 17.991 1.00 93.06 86 GLU A C 1
ATOM 679 O O . GLU A 1 86 ? -22.377 9.120 17.731 1.00 93.06 86 GLU A O 1
ATOM 684 N N . VAL A 1 87 ? -21.735 10.673 19.216 1.00 92.19 87 VAL A N 1
ATOM 685 C CA . VAL A 1 87 ? -22.520 10.191 20.354 1.00 92.19 87 VAL A CA 1
ATOM 686 C C . VAL A 1 87 ? -23.161 11.406 21.003 1.00 92.19 87 VAL A C 1
ATOM 688 O O . VAL A 1 87 ? -22.484 12.377 21.320 1.00 92.19 87 VAL A O 1
ATOM 691 N N . LYS A 1 88 ? -24.485 11.391 21.196 1.00 89.75 88 LYS A N 1
ATOM 692 C CA . LYS A 1 88 ? -25.230 12.503 21.826 1.00 89.75 88 LYS A CA 1
ATOM 693 C C . LYS A 1 88 ? -24.946 13.882 21.195 1.00 89.75 88 LYS A C 1
ATOM 695 O O . LYS A 1 88 ? -24.855 14.880 21.910 1.00 89.75 88 LYS A O 1
ATOM 700 N N . GLY A 1 89 ? -24.811 13.929 19.867 1.00 91.06 89 GLY A N 1
ATOM 701 C CA . GLY A 1 89 ? -24.563 15.158 19.104 1.00 91.06 89 GLY A CA 1
ATOM 702 C C . GLY A 1 89 ? -23.154 15.739 19.262 1.00 91.06 89 GLY A C 1
ATOM 703 O O . GLY A 1 89 ? -22.949 16.916 18.976 1.00 91.06 89 GLY A O 1
ATOM 704 N N . LYS A 1 90 ? -22.195 14.949 19.758 1.00 93.25 90 LYS A N 1
ATOM 705 C CA . LYS A 1 90 ? -20.775 15.312 19.833 1.00 93.25 90 LYS A CA 1
ATOM 706 C C . LYS A 1 90 ? -19.938 14.308 19.038 1.00 93.25 90 LYS A C 1
ATOM 708 O O . LYS A 1 90 ? -20.250 13.116 19.083 1.00 93.25 90 LYS A O 1
ATOM 713 N N . PRO A 1 91 ? -18.874 14.751 18.355 1.00 94.56 91 PRO A N 1
ATOM 714 C CA . PRO A 1 91 ? -18.100 13.892 17.469 1.00 94.56 91 PRO A CA 1
ATOM 715 C C . PRO A 1 91 ? -17.257 12.869 18.239 1.00 94.56 91 PRO A C 1
ATOM 717 O O . PRO A 1 91 ? -16.684 13.187 19.287 1.00 94.56 91 PRO A O 1
ATOM 720 N N . ILE A 1 92 ? -17.130 11.665 17.680 1.00 93.75 92 ILE A N 1
ATOM 721 C CA . ILE A 1 92 ? -16.037 10.752 18.023 1.00 93.75 92 ILE A CA 1
ATOM 722 C C . ILE A 1 92 ? -14.830 11.152 17.177 1.00 93.75 92 ILE A C 1
ATOM 724 O O . ILE A 1 92 ? -14.896 11.161 15.952 1.00 93.75 92 ILE A O 1
ATOM 728 N N . THR A 1 93 ? -13.730 11.496 17.836 1.00 92.50 93 THR A N 1
ATOM 729 C CA . THR A 1 93 ? -12.470 11.906 17.196 1.00 92.50 93 THR A CA 1
ATOM 730 C C . THR A 1 93 ? -11.335 10.933 17.502 1.00 92.50 93 THR A C 1
ATOM 732 O O . THR A 1 93 ? -10.326 10.920 16.797 1.00 92.50 93 THR A O 1
ATOM 735 N N . GLY A 1 94 ? -11.497 10.095 18.531 1.00 91.12 94 GLY A N 1
ATOM 736 C CA . GLY A 1 94 ? -10.496 9.139 18.984 1.00 91.12 94 GLY A CA 1
ATOM 737 C C . GLY A 1 94 ? -10.975 7.689 18.957 1.00 91.12 94 GLY A C 1
ATOM 738 O O . GLY A 1 94 ? -12.139 7.406 19.235 1.00 91.12 94 GLY A O 1
ATOM 739 N N . VAL A 1 95 ? -10.060 6.756 18.713 1.00 91.31 95 VAL A N 1
ATOM 740 C CA . VAL A 1 95 ? -10.264 5.316 18.902 1.00 91.31 95 VAL A CA 1
ATOM 741 C C . VAL A 1 95 ? -9.090 4.744 19.689 1.00 91.31 95 VAL A C 1
ATOM 743 O O . VAL A 1 95 ? -7.929 4.904 19.308 1.00 91.31 95 VAL A O 1
ATOM 746 N N . SER A 1 96 ? -9.392 4.112 20.818 1.00 89.62 96 SER A N 1
ATOM 747 C CA . SER A 1 96 ? -8.414 3.400 21.635 1.00 89.62 96 SER A CA 1
ATOM 748 C C . SER A 1 96 ? -8.192 1.988 21.099 1.00 89.62 96 SER A C 1
ATOM 750 O O . SER A 1 96 ? -9.154 1.346 20.696 1.00 89.62 96 SER A O 1
ATOM 752 N N . GLY A 1 97 ? -6.969 1.458 21.186 1.00 82.56 97 GLY A N 1
ATOM 753 C CA . GLY A 1 97 ? -6.715 0.035 20.904 1.00 82.56 97 GLY A CA 1
ATOM 754 C C . GLY A 1 97 ? -7.537 -0.899 21.795 1.00 82.56 97 GLY A C 1
ATOM 755 O O . GLY A 1 97 ? -8.061 -1.896 21.314 1.00 82.56 97 GLY A O 1
ATOM 756 N N . ALA A 1 98 ? -7.777 -0.490 23.047 1.00 87.56 98 ALA A N 1
ATOM 757 C CA . ALA A 1 98 ? -8.636 -1.219 23.979 1.00 87.56 98 ALA A CA 1
ATOM 758 C C . ALA A 1 98 ? -10.106 -1.303 23.530 1.00 87.56 98 ALA A C 1
ATOM 760 O O . ALA A 1 98 ? -10.856 -2.113 24.064 1.00 87.56 98 ALA A O 1
ATOM 761 N N . ALA A 1 99 ? -10.524 -0.482 22.554 1.00 91.50 99 ALA A N 1
ATOM 762 C CA . ALA A 1 99 ? -11.870 -0.559 22.002 1.00 91.50 99 ALA A CA 1
ATOM 763 C C . ALA A 1 99 ? -12.155 -1.890 21.308 1.00 91.50 99 ALA A C 1
ATOM 765 O O . ALA A 1 99 ? -13.319 -2.239 21.166 1.00 91.50 99 ALA A O 1
ATOM 766 N N . PHE A 1 100 ? -11.109 -2.602 20.889 1.00 91.62 100 PHE A N 1
ATOM 767 C CA . PHE A 1 100 ? -11.212 -3.845 20.137 1.00 91.62 100 PHE A CA 1
ATOM 768 C C . PHE A 1 100 ? -10.737 -5.069 20.934 1.00 91.62 100 PHE A C 1
ATOM 770 O O . PHE A 1 100 ? -10.357 -6.077 20.343 1.00 91.62 100 PHE A O 1
ATOM 777 N N . ASN A 1 101 ? -10.706 -4.984 22.266 1.00 89.00 101 ASN A N 1
ATOM 778 C CA . ASN A 1 101 ? -10.433 -6.155 23.101 1.00 89.00 101 ASN A CA 1
ATOM 779 C C . ASN A 1 101 ? -11.516 -7.220 22.887 1.00 89.00 101 ASN A C 1
ATOM 781 O O . ASN A 1 101 ? -12.678 -6.879 22.664 1.00 89.00 101 ASN A O 1
ATOM 785 N N . ASP A 1 102 ? -11.128 -8.495 22.935 1.00 88.94 102 ASP A N 1
ATOM 786 C CA . ASP A 1 102 ? -12.023 -9.646 22.733 1.00 88.94 102 ASP A CA 1
ATOM 787 C C . ASP A 1 102 ? -12.780 -9.656 21.377 1.00 88.94 102 ASP A C 1
ATOM 789 O O . ASP A 1 102 ? -13.763 -10.378 21.209 1.00 88.94 102 ASP A O 1
ATOM 793 N N . CYS A 1 103 ? -12.333 -8.874 20.386 1.00 90.25 103 CYS A N 1
ATOM 794 C CA . CYS A 1 103 ? -12.917 -8.813 19.040 1.00 90.25 103 CYS A CA 1
ATOM 795 C C . CYS A 1 103 ? -12.253 -9.824 18.082 1.00 90.25 103 CYS A C 1
ATOM 797 O O . CYS A 1 103 ? -11.796 -9.466 16.994 1.00 90.25 103 CYS A O 1
ATOM 799 N N . ASP A 1 104 ? -12.191 -11.099 18.474 1.00 90.62 104 ASP A N 1
ATOM 800 C CA . ASP A 1 104 ? -11.462 -12.158 17.754 1.00 90.62 104 ASP A CA 1
ATOM 801 C C . ASP A 1 104 ? -12.041 -12.502 16.372 1.00 90.62 104 ASP A C 1
ATOM 803 O O . ASP A 1 104 ? -11.323 -13.007 15.505 1.00 90.62 104 ASP A O 1
ATOM 807 N N . LYS A 1 105 ? -13.317 -12.181 16.138 1.00 93.81 105 LYS A N 1
ATOM 808 C CA . LYS A 1 105 ? -14.041 -12.369 14.868 1.00 93.81 105 LYS A CA 1
ATOM 809 C C . LYS A 1 105 ? -14.067 -11.138 13.966 1.00 93.81 105 LYS A C 1
ATOM 811 O O . LYS A 1 105 ? -14.566 -11.232 12.844 1.00 93.81 105 LYS A O 1
ATOM 816 N N . LEU A 1 106 ? -13.548 -10.000 14.425 1.00 93.94 106 LEU A N 1
ATOM 817 C CA . LEU A 1 106 ? -13.592 -8.750 13.675 1.00 93.94 106 LEU A CA 1
ATOM 818 C C . LEU A 1 106 ? -12.693 -8.842 12.441 1.00 93.94 106 LEU A C 1
ATOM 820 O O . LEU A 1 106 ? -11.475 -8.906 12.548 1.00 93.94 106 LEU A O 1
ATOM 824 N N . GLU A 1 107 ? -13.301 -8.829 11.256 1.00 95.31 107 GLU A N 1
ATOM 825 C CA . GLU A 1 107 ? -12.606 -8.963 9.975 1.00 95.31 107 GLU A CA 1
ATOM 826 C C . GLU A 1 107 ? -12.324 -7.617 9.305 1.00 95.31 107 GLU A C 1
ATOM 828 O O . GLU A 1 107 ? -11.399 -7.524 8.489 1.00 95.31 107 GLU A O 1
ATOM 833 N N . LYS A 1 108 ? -13.109 -6.577 9.621 1.00 96.69 108 LYS A N 1
ATOM 834 C CA . LYS A 1 108 ? -13.007 -5.276 8.956 1.00 96.69 108 LYS A CA 1
ATOM 835 C C . LYS A 1 108 ? -13.337 -4.081 9.843 1.00 96.69 108 LYS A C 1
ATOM 837 O O . LYS A 1 108 ? -14.371 -4.052 10.508 1.00 96.69 108 LYS A O 1
ATOM 842 N N . ILE A 1 109 ? -12.505 -3.041 9.763 1.00 95.31 109 ILE A N 1
ATOM 843 C CA . ILE A 1 109 ? -12.721 -1.766 10.464 1.00 95.31 109 ILE A CA 1
ATOM 844 C C . ILE A 1 109 ? -12.748 -0.612 9.460 1.00 95.31 109 ILE A C 1
ATOM 846 O O . ILE A 1 109 ? -11.840 -0.463 8.645 1.00 95.31 109 ILE A O 1
ATOM 850 N N . ILE A 1 110 ? -13.772 0.238 9.541 1.00 95.62 110 ILE A N 1
ATOM 851 C CA . ILE A 1 110 ? -13.899 1.465 8.750 1.00 95.62 110 ILE A CA 1
ATOM 852 C C . ILE A 1 110 ? -13.786 2.668 9.686 1.00 95.62 110 ILE A C 1
ATOM 854 O O . ILE A 1 110 ? -14.684 2.935 10.489 1.00 95.62 110 ILE A O 1
ATOM 858 N N . PHE A 1 111 ? -12.700 3.426 9.545 1.00 93.00 111 PHE A N 1
ATOM 859 C CA . PHE A 1 111 ? -12.495 4.682 10.259 1.00 93.00 111 PHE A CA 1
ATOM 860 C C . PHE A 1 111 ? -13.015 5.863 9.415 1.00 93.00 111 PHE A C 1
ATOM 862 O O . PHE A 1 111 ? -12.503 6.079 8.313 1.00 93.00 111 PHE A O 1
ATOM 869 N N . PRO A 1 112 ? -14.029 6.622 9.878 1.00 92.50 112 PRO A N 1
ATOM 870 C CA . PRO A 1 112 ? -14.619 7.735 9.135 1.00 92.50 112 PRO A CA 1
ATOM 871 C C . PRO A 1 112 ? -13.743 8.999 9.153 1.00 92.50 112 PRO A C 1
ATOM 873 O O . PRO A 1 112 ? -12.765 9.104 9.888 1.00 92.50 112 PRO A O 1
ATOM 876 N N . GLU A 1 113 ? -14.136 10.001 8.363 1.00 87.50 113 GLU A N 1
ATOM 877 C CA . GLU A 1 113 ? -13.333 11.195 8.053 1.00 87.50 113 GLU A CA 1
ATOM 878 C C . GLU A 1 113 ? -12.864 12.028 9.252 1.00 87.50 113 GLU A C 1
ATOM 880 O O . GLU A 1 113 ? -11.800 12.648 9.189 1.00 87.50 113 GLU A O 1
ATOM 885 N N . HIS A 1 114 ? -13.637 12.040 10.340 1.00 86.38 114 HIS A N 1
ATOM 886 C CA . HIS A 1 114 ? -13.418 12.913 11.498 1.00 86.38 114 HIS A CA 1
ATOM 887 C C . HIS A 1 114 ? -12.533 12.303 12.592 1.00 86.38 114 HIS A C 1
ATOM 889 O O . HIS A 1 114 ? -12.268 12.967 13.595 1.00 86.38 114 HIS A O 1
ATOM 895 N N . ILE A 1 115 ? -12.083 11.055 12.427 1.00 88.69 115 ILE A N 1
ATOM 896 C CA . ILE A 1 115 ? -11.153 10.442 13.374 1.00 88.69 115 ILE A CA 1
ATOM 897 C C . ILE A 1 115 ? -9.788 11.103 13.207 1.00 88.69 115 ILE A C 1
ATOM 899 O O . ILE A 1 115 ? -9.197 11.068 12.133 1.00 88.69 115 ILE A O 1
ATOM 903 N N . THR A 1 116 ? -9.287 11.692 14.285 1.00 84.44 116 THR A N 1
ATOM 904 C CA . THR A 1 116 ? -7.984 12.368 14.337 1.00 84.44 116 THR A CA 1
ATOM 905 C C . THR A 1 116 ? -6.964 11.596 15.165 1.00 84.44 116 THR A C 1
ATOM 907 O O . THR A 1 116 ? -5.768 11.887 15.128 1.00 84.44 116 THR A O 1
ATOM 910 N N . LYS A 1 117 ? -7.414 10.597 15.935 1.00 85.44 117 LYS A N 1
ATOM 911 C CA . LYS A 1 117 ? -6.552 9.806 16.809 1.00 85.44 117 LYS A CA 1
ATOM 912 C C . LYS A 1 117 ? -6.969 8.342 16.828 1.00 85.44 117 LYS A C 1
ATOM 914 O O . LYS A 1 117 ? -8.076 8.007 17.220 1.00 85.44 117 LYS A O 1
ATOM 919 N N . ILE A 1 118 ? -6.040 7.463 16.493 1.00 85.69 118 ILE A N 1
ATOM 920 C CA . ILE A 1 118 ? -6.133 6.019 16.710 1.00 85.69 118 ILE A CA 1
ATOM 921 C C . ILE A 1 118 ? -4.924 5.683 17.583 1.00 85.69 118 ILE A C 1
ATOM 923 O O . ILE A 1 118 ? -3.820 6.134 17.282 1.00 85.69 118 ILE A O 1
ATOM 927 N N . THR A 1 119 ? -5.105 5.003 18.714 1.00 80.94 119 THR A N 1
ATOM 928 C CA . THR A 1 119 ? -3.966 4.680 19.599 1.00 80.94 119 THR A CA 1
ATOM 929 C C . THR A 1 119 ? -3.436 3.269 19.409 1.00 80.94 119 THR A C 1
ATOM 931 O O . THR A 1 119 ? -2.356 2.979 19.898 1.00 80.94 119 THR A O 1
ATOM 934 N N . GLY A 1 120 ? -4.172 2.409 18.716 1.00 79.56 120 GLY A N 1
ATOM 935 C CA . GLY A 1 120 ? -3.820 1.016 18.485 1.00 79.56 120 GLY A CA 1
ATOM 936 C C . GLY A 1 120 ? -4.999 0.266 17.879 1.00 79.56 120 GLY A C 1
ATOM 937 O O . GLY A 1 120 ? -6.115 0.786 17.856 1.00 79.56 120 GLY A O 1
ATOM 938 N N . ILE A 1 121 ? -4.735 -0.954 17.438 1.00 84.50 121 ILE A N 1
ATOM 939 C CA . ILE A 1 121 ? -5.721 -2.020 17.251 1.00 84.50 121 ILE A CA 1
ATOM 940 C C . ILE A 1 121 ? -5.329 -3.105 18.260 1.00 84.50 121 ILE A C 1
ATOM 942 O O . ILE A 1 121 ? -4.137 -3.257 18.517 1.00 84.50 121 ILE A O 1
ATOM 946 N N . SER A 1 122 ? -6.292 -3.776 18.892 1.00 83.94 122 SER A N 1
ATOM 947 C CA . SER A 1 122 ? -5.969 -4.835 19.858 1.00 83.94 122 SER A CA 1
ATOM 948 C C . SER A 1 122 ? -5.338 -6.040 19.157 1.00 83.94 122 SER A C 1
ATOM 950 O O . SER A 1 122 ? -5.783 -6.414 18.070 1.00 83.94 122 SER A O 1
ATOM 952 N N . ASP A 1 123 ? -4.373 -6.687 19.812 1.00 79.62 123 ASP A N 1
ATOM 953 C CA . ASP A 1 123 ? -3.768 -7.946 19.353 1.00 79.62 123 ASP A CA 1
ATOM 954 C C . ASP A 1 123 ? -4.792 -9.101 19.330 1.00 79.62 123 ASP A C 1
ATOM 956 O O . ASP A 1 123 ? -4.614 -10.086 18.614 1.00 79.62 123 ASP A O 1
ATOM 960 N N . ASP A 1 124 ? -5.921 -8.949 20.036 1.00 84.88 124 ASP A N 1
ATOM 961 C CA . ASP A 1 124 ? -7.041 -9.898 20.013 1.00 84.88 124 ASP A CA 1
ATOM 962 C C . ASP A 1 124 ? -7.752 -9.949 18.651 1.00 84.88 124 ASP A C 1
ATOM 964 O O . ASP A 1 124 ? -8.466 -10.909 18.373 1.00 84.88 124 ASP A O 1
ATOM 968 N N . CYS A 1 125 ? -7.567 -8.947 17.782 1.00 86.94 125 CYS A N 1
ATOM 969 C CA . CYS A 1 125 ? -8.187 -8.863 16.453 1.00 86.94 125 CYS A CA 1
ATOM 970 C C . CYS A 1 125 ? -7.541 -9.826 15.437 1.00 86.94 125 CYS A C 1
ATOM 972 O O . CYS A 1 125 ? -7.153 -9.435 14.334 1.00 86.94 125 CYS A O 1
ATOM 974 N N . VAL A 1 126 ? -7.423 -11.104 15.794 1.00 86.69 126 VAL A N 1
ATOM 975 C CA . VAL A 1 126 ? -6.702 -12.133 15.029 1.00 86.69 126 VAL A CA 1
ATOM 976 C C . VAL A 1 126 ? -7.324 -12.438 13.663 1.00 86.69 126 VAL A C 1
ATOM 978 O O . VAL A 1 126 ? -6.620 -12.896 12.765 1.00 86.69 126 VAL A O 1
ATOM 981 N N . SER A 1 127 ? -8.622 -12.165 13.483 1.00 91.25 127 SER A N 1
ATOM 982 C CA . SER A 1 127 ? -9.333 -12.347 12.206 1.00 91.25 127 SER A CA 1
ATOM 983 C C . SER A 1 127 ? -9.317 -11.110 11.305 1.00 91.25 127 SER A C 1
ATOM 985 O O . SER A 1 127 ? -9.919 -11.148 10.228 1.00 91.25 127 SER A O 1
ATOM 987 N N . LEU A 1 128 ? -8.662 -10.016 11.712 1.00 92.31 128 LEU A N 1
ATOM 988 C CA . LEU A 1 128 ? -8.711 -8.747 10.990 1.00 92.31 128 LEU A CA 1
ATOM 989 C C . LEU A 1 128 ? -8.002 -8.852 9.638 1.00 92.31 128 LEU A C 1
ATOM 991 O O . LEU A 1 128 ? -6.803 -9.114 9.545 1.00 92.31 128 LEU A O 1
ATOM 995 N N . LYS A 1 129 ? -8.761 -8.610 8.568 1.00 93.88 129 LYS A N 1
ATOM 996 C CA . LYS A 1 129 ? -8.303 -8.728 7.178 1.00 93.88 129 LYS A CA 1
ATOM 997 C C . LYS A 1 129 ? -8.201 -7.381 6.488 1.00 93.88 129 LYS A C 1
ATOM 999 O O . LYS A 1 129 ? -7.337 -7.221 5.627 1.00 93.88 129 LYS A O 1
ATOM 1004 N N . GLU A 1 130 ? -9.084 -6.441 6.818 1.00 95.62 130 GLU A N 1
ATOM 1005 C CA . GLU A 1 130 ? -9.190 -5.170 6.107 1.00 95.62 130 GLU A CA 1
ATOM 1006 C C . GLU A 1 130 ? -9.374 -3.975 7.047 1.00 95.62 130 GLU A C 1
ATOM 1008 O O . GLU A 1 130 ? -10.193 -3.983 7.963 1.00 95.62 130 GLU A O 1
ATOM 1013 N N . ILE A 1 131 ? -8.648 -2.898 6.763 1.00 94.56 131 ILE A N 1
ATOM 1014 C CA . ILE A 1 131 ? -8.885 -1.587 7.362 1.00 94.56 131 ILE A CA 1
ATOM 1015 C C . ILE A 1 131 ? -9.158 -0.590 6.243 1.00 94.56 131 ILE A C 1
ATOM 1017 O O . ILE A 1 131 ? -8.408 -0.508 5.271 1.00 94.56 131 ILE A O 1
ATOM 1021 N N . VAL A 1 132 ? -10.218 0.199 6.401 1.00 95.00 132 VAL A N 1
ATOM 1022 C CA . VAL A 1 132 ? -10.548 1.316 5.515 1.00 95.00 132 VAL A CA 1
ATOM 1023 C C . VAL A 1 132 ? -10.336 2.618 6.276 1.00 95.00 132 VAL A C 1
ATOM 1025 O O . VAL A 1 132 ? -11.045 2.905 7.243 1.00 95.00 132 VAL A O 1
ATOM 1028 N N . LEU A 1 133 ? -9.369 3.418 5.835 1.00 91.56 133 LEU A N 1
ATOM 1029 C CA . LEU A 1 133 ? -9.089 4.738 6.389 1.00 91.56 133 LEU A CA 1
ATOM 1030 C C . LEU A 1 133 ? -9.754 5.801 5.523 1.00 91.56 133 LEU A C 1
ATOM 1032 O O . LEU A 1 133 ? -9.340 6.035 4.390 1.00 91.56 133 LEU A O 1
ATOM 1036 N N . LYS A 1 134 ? -10.763 6.472 6.083 1.00 91.25 134 LYS A N 1
ATOM 1037 C CA . LYS A 1 134 ? -11.348 7.694 5.514 1.00 91.25 134 LYS A CA 1
ATOM 1038 C C . LYS A 1 134 ? -10.899 8.956 6.244 1.00 91.25 134 LYS A C 1
ATOM 1040 O O . LYS A 1 134 ? -11.267 10.053 5.849 1.00 91.25 134 LYS A O 1
ATOM 1045 N N . CYS A 1 135 ? -10.123 8.822 7.309 1.00 78.00 135 CYS A N 1
ATOM 1046 C CA . CYS A 1 135 ? -9.680 9.912 8.173 1.00 78.00 135 CYS A CA 1
ATOM 1047 C C . CYS A 1 135 ? -8.841 10.945 7.422 1.00 78.00 135 CYS A C 1
ATOM 1049 O O . CYS A 1 135 ? -7.904 10.581 6.717 1.00 78.00 135 CYS A O 1
ATOM 1051 N N . ARG A 1 136 ? -9.102 12.237 7.629 1.00 75.44 136 ARG A N 1
ATOM 1052 C CA . ARG A 1 136 ? -8.318 13.281 6.952 1.00 75.44 136 ARG A CA 1
ATOM 1053 C C . ARG A 1 136 ? -6.897 13.430 7.501 1.00 75.44 136 ARG A C 1
ATOM 1055 O O . ARG A 1 136 ? -5.938 13.574 6.738 1.00 75.44 136 ARG A O 1
ATOM 1062 N N . GLU A 1 137 ? -6.784 13.413 8.824 1.00 67.31 137 GLU A N 1
ATOM 1063 C CA . GLU A 1 137 ? -5.542 13.613 9.567 1.00 67.31 137 GLU A CA 1
ATOM 1064 C C . GLU A 1 137 ? -5.333 12.407 10.478 1.00 67.31 137 GLU A C 1
ATOM 1066 O O . GLU A 1 137 ? -6.029 12.241 11.478 1.00 67.31 137 GLU A O 1
ATOM 1071 N N . LEU A 1 138 ? -4.398 11.534 10.107 1.00 65.19 138 LEU A N 1
ATOM 1072 C CA . LEU A 1 138 ? -4.012 10.407 10.947 1.00 65.19 138 LEU A CA 1
ATOM 1073 C C . LEU A 1 138 ? -2.895 10.833 11.903 1.00 65.19 138 LEU A C 1
ATOM 1075 O O . LEU A 1 138 ? -2.049 11.658 11.543 1.00 65.19 138 LEU A O 1
ATOM 1079 N N . PRO A 1 139 ? -2.851 10.270 13.121 1.00 58.94 139 PRO A N 1
ATOM 1080 C CA . PRO A 1 139 ? -1.720 10.500 14.001 1.00 58.94 139 PRO A CA 1
ATOM 1081 C C . PRO A 1 139 ? -0.433 9.969 13.350 1.00 58.94 139 PRO A C 1
ATOM 1083 O O . PRO A 1 139 ? -0.433 8.931 12.692 1.00 58.94 139 PRO A O 1
ATOM 1086 N N . TYR A 1 140 ? 0.689 10.660 13.583 1.00 54.38 140 TYR A N 1
ATOM 1087 C CA . TYR A 1 140 ? 2.018 10.260 13.090 1.00 54.38 140 TYR A CA 1
ATOM 1088 C C . TYR A 1 140 ? 2.445 8.848 13.538 1.00 54.38 140 TYR A C 1
ATOM 1090 O O . TYR A 1 140 ? 3.342 8.260 12.942 1.00 54.38 140 TYR A O 1
ATOM 1098 N N . SER A 1 141 ? 1.829 8.302 14.585 1.00 51.03 141 SER A N 1
ATOM 1099 C CA . SER A 1 141 ? 2.046 6.950 15.103 1.00 51.03 141 SER A CA 1
ATOM 1100 C C . SER A 1 141 ? 0.801 6.504 15.859 1.00 51.03 141 SER A C 1
ATOM 1102 O O . SER A 1 141 ? 0.119 7.334 16.467 1.00 51.03 141 SER A O 1
ATOM 1104 N N . LEU A 1 142 ? 0.555 5.198 15.915 1.00 54.31 142 LEU A N 1
ATOM 1105 C CA . LEU A 1 142 ? -0.228 4.632 17.006 1.00 54.31 142 LEU A CA 1
ATOM 1106 C C . LEU A 1 142 ? 0.683 4.658 18.242 1.00 54.31 142 LEU A C 1
ATOM 1108 O O . LEU A 1 142 ? 1.846 4.260 18.162 1.00 54.31 142 LEU A O 1
ATOM 1112 N N . ASN A 1 143 ? 0.220 5.206 19.369 1.00 45.62 143 ASN A N 1
ATOM 1113 C CA . ASN A 1 143 ? 0.924 5.026 20.640 1.00 45.62 143 ASN A CA 1
ATOM 1114 C C . ASN A 1 143 ? 0.711 3.573 21.066 1.00 45.62 143 ASN A C 1
ATOM 1116 O O . ASN A 1 143 ? -0.156 3.291 21.893 1.00 45.62 143 ASN A O 1
ATOM 1120 N N . THR A 1 144 ? 1.506 2.660 20.513 1.00 43.62 144 THR A N 1
ATOM 1121 C CA . THR A 1 144 ? 1.688 1.349 21.120 1.00 43.62 144 THR A CA 1
ATOM 1122 C C . THR A 1 144 ? 2.225 1.618 22.521 1.00 43.62 144 THR A C 1
ATOM 1124 O O . THR A 1 144 ? 3.245 2.289 22.697 1.00 43.62 144 THR A O 1
ATOM 1127 N N . SER A 1 145 ? 1.476 1.196 23.538 1.00 37.50 145 SER A N 1
ATOM 1128 C CA . SER A 1 145 ? 1.965 1.132 24.915 1.00 37.50 145 SER A CA 1
ATOM 1129 C C . SER A 1 145 ? 3.411 0.597 24.924 1.00 37.50 145 SER A C 1
ATOM 1131 O O . SER A 1 145 ? 3.718 -0.261 24.095 1.00 37.50 145 SER A O 1
ATOM 1133 N N . PRO A 1 146 ? 4.306 1.041 25.829 1.00 30.03 146 PRO A N 1
ATOM 1134 C CA . PRO A 1 146 ? 5.682 0.533 25.945 1.00 30.03 146 PRO A CA 1
ATOM 1135 C C . PRO A 1 146 ? 5.762 -0.939 26.419 1.00 30.03 146 PRO A C 1
ATOM 1137 O O . PRO A 1 146 ? 6.673 -1.303 27.152 1.00 30.03 146 PRO A O 1
ATOM 1140 N N . LEU A 1 147 ? 4.786 -1.779 26.064 1.00 30.81 147 LEU A N 1
ATOM 1141 C CA . LEU A 1 147 ? 4.629 -3.159 26.517 1.00 30.81 147 LEU A CA 1
ATOM 1142 C C . LEU A 1 147 ? 4.811 -4.213 25.418 1.00 30.81 147 LEU A C 1
ATOM 1144 O O . LEU A 1 147 ? 4.813 -5.390 25.757 1.00 30.81 147 LEU A O 1
ATOM 1148 N N . CYS A 1 148 ? 5.026 -3.831 24.157 1.00 34.22 148 CYS A N 1
ATOM 1149 C CA . CYS A 1 148 ? 5.341 -4.790 23.096 1.00 34.22 148 CYS A CA 1
ATOM 1150 C C . CYS A 1 148 ? 6.678 -4.394 22.462 1.00 34.22 148 CYS A C 1
ATOM 1152 O O . CYS A 1 148 ? 6.730 -3.607 21.521 1.00 34.22 148 CYS A O 1
ATOM 1154 N N . GLU A 1 149 ? 7.773 -4.887 23.044 1.00 35.88 149 GLU A N 1
ATOM 1155 C CA . GLU A 1 149 ? 9.120 -4.815 22.457 1.00 35.88 149 GLU A CA 1
ATOM 1156 C C . GLU A 1 149 ? 9.340 -5.875 21.360 1.00 35.88 149 GLU A C 1
ATOM 1158 O O . GLU A 1 149 ? 10.458 -6.021 20.878 1.00 35.88 149 GLU A O 1
ATOM 1163 N N . GLU A 1 150 ? 8.304 -6.592 20.914 1.00 43.06 150 GLU A N 1
ATOM 1164 C CA . GLU A 1 150 ? 8.429 -7.593 19.853 1.00 43.06 150 GLU A CA 1
ATOM 1165 C C . GLU A 1 150 ? 7.275 -7.476 18.843 1.00 43.06 150 GLU A C 1
ATOM 1167 O O . GLU A 1 150 ? 6.108 -7.358 19.215 1.00 43.06 150 GLU A O 1
ATOM 1172 N N . ASP A 1 151 ? 7.657 -7.457 17.561 1.00 49.25 151 ASP A N 1
ATOM 1173 C CA . ASP A 1 151 ? 6.851 -7.405 16.334 1.00 49.25 151 ASP A CA 1
ATOM 1174 C C . ASP A 1 151 ? 5.837 -8.569 16.212 1.00 49.25 151 ASP A C 1
ATOM 1176 O O . ASP A 1 151 ? 5.938 -9.401 15.308 1.00 49.25 151 ASP A O 1
ATOM 1180 N N . GLU A 1 152 ? 4.826 -8.648 17.074 1.00 53.78 152 GLU A N 1
ATOM 1181 C CA . GLU A 1 152 ? 3.684 -9.554 16.874 1.00 53.78 152 GLU A CA 1
ATOM 1182 C C . GLU A 1 152 ? 2.473 -8.795 16.317 1.00 53.78 152 GLU A C 1
ATOM 1184 O O . GLU A 1 152 ? 1.385 -8.790 16.879 1.00 53.78 152 GLU A O 1
ATOM 1189 N N . GLY A 1 153 ? 2.663 -8.133 15.170 1.00 55.75 153 GLY A N 1
ATOM 1190 C CA . GLY A 1 153 ? 1.537 -7.679 14.350 1.00 55.75 153 GLY A CA 1
ATOM 1191 C C . GLY A 1 153 ? 0.694 -8.863 13.849 1.00 55.75 153 GLY A C 1
ATOM 1192 O O . GLY A 1 153 ? 1.122 -10.018 13.883 1.00 55.75 153 GLY A O 1
ATOM 1193 N N . ILE A 1 154 ? -0.500 -8.588 13.319 1.00 62.84 154 ILE A N 1
ATOM 1194 C CA . ILE A 1 154 ? -1.432 -9.619 12.822 1.00 62.84 154 ILE A CA 1
ATOM 1195 C C . ILE A 1 154 ? -0.727 -10.560 11.828 1.00 62.84 154 ILE A C 1
ATOM 1197 O O . ILE A 1 154 ? -0.201 -10.115 10.804 1.00 62.84 154 ILE A O 1
ATOM 1201 N N . ALA A 1 155 ? -0.727 -11.867 12.122 1.00 60.12 155 ALA A N 1
ATOM 1202 C CA . ALA A 1 155 ? 0.141 -12.862 11.480 1.00 60.12 155 ALA A CA 1
ATOM 1203 C C . ALA A 1 155 ? 0.000 -12.953 9.946 1.00 60.12 155 ALA A C 1
ATOM 1205 O O . ALA A 1 155 ? 0.981 -13.227 9.250 1.00 60.12 155 ALA A O 1
ATOM 1206 N N . GLU A 1 156 ? -1.196 -12.705 9.403 1.00 73.69 156 GLU A N 1
ATOM 1207 C CA . GLU A 1 156 ? -1.464 -12.788 7.958 1.00 73.69 156 GLU A CA 1
ATOM 1208 C C . GLU A 1 156 ? -1.302 -11.460 7.203 1.00 73.69 156 GLU A C 1
ATOM 1210 O O . GLU A 1 156 ? -1.357 -11.455 5.972 1.00 73.69 156 GLU A O 1
ATOM 1215 N N . GLY A 1 157 ? -1.098 -10.347 7.913 1.00 84.25 157 GLY A N 1
ATOM 1216 C CA . GLY A 1 157 ? -1.047 -8.997 7.357 1.00 84.25 157 GLY A CA 1
ATOM 1217 C C . GLY A 1 157 ? -2.385 -8.472 6.814 1.00 84.25 157 GLY A C 1
ATOM 1218 O O . GLY A 1 157 ? -3.282 -9.228 6.422 1.00 84.25 157 GLY A O 1
ATOM 1219 N N . ILE A 1 158 ? -2.523 -7.145 6.773 1.00 91.75 158 ILE A N 1
ATOM 1220 C CA . ILE A 1 158 ? -3.812 -6.464 6.547 1.00 91.75 158 ILE A CA 1
ATOM 1221 C C . ILE A 1 158 ? -3.890 -5.845 5.146 1.00 91.75 158 ILE A C 1
ATOM 1223 O O . ILE A 1 158 ? -2.908 -5.302 4.633 1.00 91.75 158 ILE A O 1
ATOM 1227 N N . LYS A 1 159 ? -5.072 -5.901 4.524 1.00 96.12 159 LYS A N 1
ATOM 1228 C CA . LYS A 1 159 ? -5.412 -5.055 3.376 1.00 96.12 159 LYS A CA 1
ATOM 1229 C C . LYS A 1 159 ? -5.802 -3.661 3.871 1.00 96.12 159 LYS A C 1
ATOM 1231 O O . LYS A 1 159 ? -6.774 -3.511 4.607 1.00 96.12 159 LYS A O 1
ATOM 1236 N N . LEU A 1 160 ? -5.077 -2.641 3.436 1.00 94.56 160 LEU A N 1
ATOM 1237 C CA . LEU A 1 160 ? -5.340 -1.248 3.765 1.00 94.56 160 LEU A CA 1
ATOM 1238 C C . LEU A 1 160 ? -5.974 -0.525 2.572 1.00 94.56 160 LEU A C 1
ATOM 1240 O O . LEU A 1 160 ? -5.353 -0.400 1.519 1.00 94.56 160 LEU A O 1
ATOM 1244 N N . THR A 1 161 ? -7.188 -0.010 2.755 1.00 95.31 161 THR A N 1
ATOM 1245 C CA . THR A 1 161 ? -7.873 0.847 1.779 1.00 95.31 161 THR A CA 1
ATOM 1246 C C . THR A 1 161 ? -7.802 2.305 2.242 1.00 95.31 161 THR A C 1
ATOM 1248 O O . THR A 1 161 ? -8.205 2.619 3.363 1.00 95.31 161 THR A O 1
ATOM 1251 N N . ILE A 1 162 ? -7.279 3.195 1.397 1.00 91.88 162 ILE A N 1
ATOM 1252 C CA . ILE A 1 162 ? -6.992 4.603 1.716 1.00 91.88 162 ILE A CA 1
ATOM 1253 C C . ILE A 1 162 ? -7.905 5.506 0.883 1.00 91.88 162 ILE A C 1
ATOM 1255 O O . ILE A 1 162 ? -7.794 5.535 -0.342 1.00 91.88 162 ILE A O 1
ATOM 1259 N N . ALA A 1 163 ? -8.788 6.257 1.541 1.00 91.00 163 ALA A N 1
ATOM 1260 C CA . ALA A 1 163 ? -9.720 7.156 0.866 1.00 91.00 163 ALA A CA 1
ATOM 1261 C C . ALA A 1 163 ? -9.069 8.472 0.409 1.00 91.00 163 ALA A C 1
ATOM 1263 O O . ALA A 1 163 ? -7.995 8.863 0.872 1.00 91.00 163 ALA A O 1
ATOM 1264 N N . SER A 1 164 ? -9.772 9.211 -0.452 1.00 87.31 164 SER A N 1
ATOM 1265 C CA . SER A 1 164 ? -9.317 10.501 -0.994 1.00 87.31 164 SER A CA 1
ATOM 1266 C C . SER A 1 164 ? -9.101 11.608 0.032 1.00 87.31 164 SER A C 1
ATOM 1268 O O . SER A 1 164 ? -8.314 12.525 -0.192 1.00 87.31 164 SER A O 1
ATOM 1270 N N . SER A 1 165 ? -9.778 11.525 1.171 1.00 83.50 165 SER A N 1
ATOM 1271 C CA . SER A 1 165 ? -9.631 12.456 2.287 1.00 83.50 165 SER A CA 1
ATOM 1272 C C . SER A 1 165 ? -8.300 12.302 3.028 1.00 83.50 165 SER A C 1
ATOM 1274 O O . SER A 1 165 ? -7.873 13.259 3.675 1.00 83.50 165 SER A O 1
ATOM 1276 N N . VAL A 1 166 ? -7.641 11.140 2.951 1.00 83.62 166 VAL A N 1
ATOM 1277 C CA . VAL A 1 166 ? -6.409 10.845 3.695 1.00 83.62 166 VAL A CA 1
ATOM 1278 C C . VAL A 1 166 ? -5.233 11.606 3.086 1.00 83.62 166 VAL A C 1
ATOM 1280 O O . VAL A 1 166 ? -4.897 11.428 1.918 1.00 83.62 166 VAL A O 1
ATOM 1283 N N . THR A 1 167 ? -4.574 12.439 3.893 1.00 76.88 167 THR A N 1
ATOM 1284 C CA . THR A 1 167 ? -3.453 13.283 3.433 1.00 76.88 167 THR A CA 1
ATOM 1285 C C . THR A 1 167 ? -2.070 12.737 3.784 1.00 76.88 167 THR A C 1
ATOM 1287 O O . THR A 1 167 ? -1.088 13.094 3.139 1.00 76.88 167 THR A O 1
ATOM 1290 N N . LEU A 1 168 ? -1.977 11.877 4.801 1.00 76.75 168 LEU A N 1
ATOM 1291 C CA . LEU A 1 168 ? -0.720 11.324 5.294 1.00 76.75 168 LEU A CA 1
ATOM 1292 C C . LEU A 1 168 ? -0.976 9.979 5.976 1.00 76.75 168 LEU A C 1
ATOM 1294 O O . LEU A 1 168 ? -1.886 9.860 6.794 1.00 76.75 168 LEU A O 1
ATOM 1298 N N . VAL A 1 169 ? -0.124 8.998 5.685 1.00 77.94 169 VAL A N 1
ATOM 1299 C CA . VAL A 1 169 ? -0.030 7.723 6.404 1.00 77.94 169 VAL A CA 1
ATOM 1300 C C . VAL A 1 169 ? 1.439 7.545 6.778 1.00 77.94 169 VAL A C 1
ATOM 1302 O O . VAL A 1 169 ? 2.306 7.625 5.907 1.00 77.94 169 VAL A O 1
ATOM 1305 N N . SER A 1 170 ? 1.740 7.383 8.066 1.00 76.94 170 SER A N 1
ATOM 1306 C CA . SER A 1 170 ? 3.125 7.230 8.518 1.00 76.94 170 SER A CA 1
ATOM 1307 C C . SER A 1 170 ? 3.636 5.805 8.308 1.00 76.94 170 SER A C 1
ATOM 1309 O O . SER A 1 170 ? 2.875 4.845 8.430 1.00 76.94 170 SER A O 1
ATOM 1311 N N . SER A 1 171 ? 4.942 5.651 8.073 1.00 75.31 171 SER A N 1
ATOM 1312 C CA . SER A 1 171 ? 5.580 4.330 7.978 1.00 75.31 171 SER A CA 1
ATOM 1313 C C . SER A 1 171 ? 5.350 3.499 9.240 1.00 75.31 171 SER A C 1
ATOM 1315 O O . SER A 1 171 ? 5.021 2.324 9.149 1.00 75.31 171 SER A O 1
ATOM 1317 N N . LYS A 1 172 ? 5.414 4.116 10.429 1.00 76.94 172 LYS A N 1
ATOM 1318 C CA . LYS A 1 172 ? 5.138 3.434 11.704 1.00 76.94 172 LYS A CA 1
ATOM 1319 C C . LYS A 1 172 ? 3.733 2.832 11.759 1.00 76.94 172 LYS A C 1
ATOM 1321 O O . LYS A 1 172 ? 3.599 1.693 12.183 1.00 76.94 172 LYS A O 1
ATOM 1326 N N . LEU A 1 173 ? 2.707 3.554 11.297 1.00 78.62 173 LEU A N 1
ATOM 1327 C CA . LEU A 1 173 ? 1.350 3.008 11.211 1.00 78.62 173 LEU A CA 1
ATOM 1328 C C . LEU A 1 173 ? 1.306 1.790 10.277 1.00 78.62 173 LEU A C 1
ATOM 1330 O O . LEU A 1 173 ? 0.671 0.794 10.597 1.00 78.62 173 LEU A O 1
ATOM 1334 N N . LEU A 1 174 ? 1.999 1.847 9.140 1.00 83.25 174 LEU A N 1
ATOM 1335 C CA . LEU A 1 174 ? 2.054 0.735 8.188 1.00 83.25 174 LEU A CA 1
ATOM 1336 C C . LEU A 1 174 ? 2.770 -0.497 8.760 1.00 83.25 174 LEU A C 1
ATOM 1338 O O . LEU A 1 174 ? 2.322 -1.619 8.515 1.00 83.25 174 LEU A O 1
ATOM 1342 N N . HIS A 1 175 ? 3.835 -0.288 9.541 1.00 80.94 175 HIS A N 1
ATOM 1343 C CA . HIS A 1 175 ? 4.516 -1.346 10.288 1.00 80.94 175 HIS A CA 1
ATOM 1344 C C . HIS A 1 175 ? 3.594 -1.980 11.331 1.00 80.94 175 HIS A C 1
ATOM 1346 O O . HIS A 1 175 ? 3.445 -3.198 11.335 1.00 80.94 175 HIS A O 1
ATOM 1352 N N . ASP A 1 176 ? 2.919 -1.161 12.142 1.00 78.25 176 ASP A N 1
ATOM 1353 C CA . ASP A 1 176 ? 2.005 -1.634 13.192 1.00 78.25 176 ASP A CA 1
ATOM 1354 C C . ASP A 1 176 ? 0.834 -2.435 12.616 1.00 78.25 176 ASP A C 1
ATOM 1356 O O . ASP A 1 176 ? 0.383 -3.414 13.202 1.00 78.25 176 ASP A O 1
ATOM 1360 N N . LEU A 1 177 ? 0.355 -2.041 11.434 1.00 82.75 177 LEU A N 1
ATOM 1361 C CA . LEU A 1 177 ? -0.718 -2.738 10.728 1.00 82.75 177 LEU A CA 1
ATOM 1362 C C . LEU A 1 177 ? -0.243 -3.957 9.928 1.00 82.75 177 LEU A C 1
ATOM 1364 O O . LEU A 1 177 ? -1.075 -4.662 9.356 1.00 82.75 177 LEU A O 1
ATOM 1368 N N . ASN A 1 178 ? 1.067 -4.203 9.847 1.00 86.38 178 ASN A N 1
ATOM 1369 C CA . ASN A 1 178 ? 1.650 -5.314 9.101 1.00 86.38 178 ASN A CA 1
ATOM 1370 C C . ASN A 1 178 ? 1.060 -5.453 7.678 1.00 86.38 178 ASN A C 1
ATOM 1372 O O . ASN A 1 178 ? 0.600 -6.522 7.269 1.00 86.38 178 ASN A O 1
ATOM 1376 N N . VAL A 1 179 ? 0.965 -4.343 6.938 1.00 91.31 179 VAL A N 1
ATOM 1377 C CA . VAL A 1 179 ? 0.176 -4.291 5.693 1.00 91.31 179 VAL A CA 1
ATOM 1378 C C . VAL A 1 179 ? 0.686 -5.271 4.626 1.00 91.31 179 VAL A C 1
ATOM 1380 O O . VAL A 1 179 ? 1.880 -5.327 4.334 1.00 91.31 179 VAL A O 1
ATOM 1383 N N . LYS A 1 180 ? -0.233 -6.023 4.004 1.00 94.88 180 LYS A N 1
ATOM 1384 C CA . LYS A 1 180 ? 0.051 -6.943 2.883 1.00 94.88 180 LYS A CA 1
ATOM 1385 C C . LYS A 1 180 ? -0.403 -6.412 1.530 1.00 94.88 180 LYS A C 1
ATOM 1387 O O . LYS A 1 180 ? 0.210 -6.714 0.508 1.00 94.88 180 LYS A O 1
ATOM 1392 N N . GLU A 1 181 ? -1.478 -5.634 1.512 1.00 96.56 181 GLU A N 1
ATOM 1393 C CA . GLU A 1 181 ? -2.048 -5.048 0.304 1.00 96.56 181 GLU A CA 1
ATOM 1394 C C . GLU A 1 181 ? -2.470 -3.616 0.602 1.00 96.56 181 GLU A C 1
ATOM 1396 O O . GLU A 1 181 ? -3.063 -3.355 1.645 1.00 96.56 181 GLU A O 1
ATOM 1401 N N . VAL A 1 182 ? -2.186 -2.699 -0.318 1.00 95.69 182 VAL A N 1
ATOM 1402 C CA . VAL A 1 182 ? -2.634 -1.307 -0.237 1.00 95.69 182 VAL A CA 1
ATOM 1403 C C . VAL A 1 182 ? -3.466 -0.978 -1.469 1.00 95.69 182 VAL A C 1
ATOM 1405 O O . VAL A 1 182 ? -3.056 -1.252 -2.600 1.00 95.69 182 VAL A O 1
ATOM 1408 N N . VAL A 1 183 ? -4.633 -0.380 -1.246 1.00 95.69 183 VAL A N 1
ATOM 1409 C CA . VAL A 1 183 ? -5.542 0.096 -2.290 1.00 95.69 183 VAL A CA 1
ATOM 1410 C C . VAL A 1 183 ? -5.849 1.565 -2.040 1.00 95.69 183 VAL A C 1
ATOM 1412 O O . VAL A 1 183 ? -6.381 1.923 -0.991 1.00 95.69 183 VAL A O 1
ATOM 1415 N N . PHE A 1 184 ? -5.532 2.415 -3.008 1.00 93.00 184 PHE A N 1
ATOM 1416 C CA . PHE A 1 184 ? -5.919 3.822 -2.985 1.00 93.00 184 PHE A CA 1
ATOM 1417 C C . PHE A 1 184 ? -7.279 3.989 -3.670 1.00 93.00 184 PHE A C 1
ATOM 1419 O O . PHE A 1 184 ? -7.487 3.460 -4.761 1.00 93.00 184 PHE A O 1
ATOM 1426 N N . GLU A 1 185 ? -8.211 4.701 -3.037 1.00 92.56 185 GLU A N 1
ATOM 1427 C CA . GLU A 1 185 ? -9.485 5.078 -3.657 1.00 92.56 185 GLU A CA 1
ATOM 1428 C C . GLU A 1 185 ? -9.324 6.320 -4.551 1.00 92.56 185 GLU A C 1
ATOM 1430 O O . GLU A 1 185 ? -8.382 7.108 -4.412 1.00 92.56 185 GLU A O 1
ATOM 1435 N N . GLU A 1 186 ? -10.277 6.515 -5.465 1.00 90.00 186 GLU A N 1
ATOM 1436 C CA . GLU A 1 186 ? -10.291 7.655 -6.386 1.00 90.00 186 GLU A CA 1
ATOM 1437 C C . GLU A 1 186 ? -10.293 8.998 -5.646 1.00 90.00 186 GLU A C 1
ATOM 1439 O O . GLU A 1 186 ? -11.060 9.211 -4.705 1.00 90.00 186 GLU A O 1
ATOM 1444 N N . GLY A 1 187 ? -9.441 9.918 -6.104 1.00 83.88 187 GLY A N 1
ATOM 1445 C CA . GLY A 1 187 ? -9.208 11.233 -5.508 1.00 83.88 187 GLY A CA 1
ATOM 1446 C C . GLY A 1 187 ? -8.111 11.284 -4.436 1.00 83.88 187 GLY A C 1
ATOM 1447 O O . GLY A 1 187 ? -7.877 12.356 -3.883 1.00 83.88 187 GLY A O 1
ATOM 1448 N N . CYS A 1 188 ? -7.445 10.168 -4.115 1.00 83.12 188 CYS A N 1
ATOM 1449 C CA . CYS A 1 188 ? -6.313 10.160 -3.182 1.00 83.12 188 CYS A CA 1
ATOM 1450 C C . CYS A 1 188 ? -5.060 10.815 -3.787 1.00 83.12 188 CYS A C 1
ATOM 1452 O O . CYS A 1 188 ? -4.761 10.632 -4.966 1.00 83.12 188 CYS A O 1
ATOM 1454 N N . ASN A 1 189 ? -4.297 11.554 -2.970 1.00 74.12 189 ASN A N 1
ATOM 1455 C CA . ASN A 1 189 ? -2.992 12.097 -3.352 1.00 74.12 189 ASN A CA 1
ATOM 1456 C C . ASN A 1 189 ? -1.873 11.401 -2.546 1.00 74.12 189 ASN A C 1
ATOM 1458 O O . ASN A 1 189 ? -1.686 11.708 -1.368 1.00 74.12 189 ASN A O 1
ATOM 1462 N N . PRO A 1 190 ? -1.103 10.487 -3.157 1.00 65.19 190 PRO A N 1
ATOM 1463 C CA . PRO A 1 190 ? -0.168 9.604 -2.456 1.00 65.19 190 PRO A CA 1
ATOM 1464 C C . PRO A 1 190 ? 1.223 10.218 -2.274 1.00 65.19 190 PRO A C 1
ATOM 1466 O O . PRO A 1 190 ? 2.073 9.620 -1.615 1.00 65.19 190 PRO A O 1
ATOM 1469 N N . SER A 1 191 ? 1.479 11.381 -2.887 1.00 63.72 191 SER A N 1
ATOM 1470 C CA . SER A 1 191 ? 2.809 12.002 -2.963 1.00 63.72 191 SER A CA 1
ATOM 1471 C C . SER A 1 191 ? 3.398 12.356 -1.593 1.00 63.72 191 SER A C 1
ATOM 1473 O O . SER A 1 191 ? 4.598 12.585 -1.472 1.00 63.72 191 SER A O 1
ATOM 1475 N N . LEU A 1 192 ? 2.563 12.359 -0.550 1.00 62.69 192 LEU A N 1
ATOM 1476 C CA . LEU A 1 192 ? 2.944 12.620 0.836 1.00 62.69 192 LEU A CA 1
ATOM 1477 C C . LEU A 1 192 ? 3.078 11.346 1.687 1.00 62.69 192 LEU A C 1
ATOM 1479 O O . LEU A 1 192 ? 3.384 11.444 2.873 1.00 62.69 192 LEU A O 1
ATOM 1483 N N . MET A 1 193 ? 2.848 10.157 1.122 1.00 76.19 193 MET A N 1
ATOM 1484 C CA . MET A 1 193 ? 2.856 8.889 1.858 1.00 76.19 193 MET A CA 1
ATOM 1485 C C . MET A 1 193 ? 4.162 8.119 1.624 1.00 76.19 193 MET A C 1
ATOM 1487 O O . MET A 1 193 ? 4.645 8.019 0.494 1.00 76.19 193 MET A O 1
ATOM 1491 N N . ASN A 1 194 ? 4.731 7.562 2.697 1.00 81.88 194 ASN A N 1
ATOM 1492 C CA . ASN A 1 194 ? 5.974 6.791 2.659 1.00 81.88 194 ASN A CA 1
ATOM 1493 C C . ASN A 1 194 ? 5.725 5.359 3.151 1.00 81.88 194 ASN A C 1
ATOM 1495 O O . ASN A 1 194 ? 5.429 5.160 4.329 1.00 81.88 194 ASN A O 1
ATOM 1499 N N . PHE A 1 195 ? 5.876 4.386 2.252 1.00 89.38 195 PHE A N 1
ATOM 1500 C CA . PHE A 1 195 ? 5.756 2.951 2.524 1.00 89.38 195 PHE A CA 1
ATOM 1501 C C . PHE A 1 195 ? 7.134 2.277 2.618 1.00 89.38 195 PHE A C 1
ATOM 1503 O O . PHE A 1 195 ? 7.252 1.073 2.402 1.00 89.38 195 PHE A O 1
ATOM 1510 N N . GLU A 1 196 ? 8.193 3.036 2.911 1.00 88.31 196 GLU A N 1
ATOM 1511 C CA . GLU A 1 196 ? 9.523 2.480 3.162 1.00 88.31 196 GLU A CA 1
ATOM 1512 C C . GLU A 1 196 ? 9.486 1.416 4.273 1.00 88.31 196 GLU A C 1
ATOM 1514 O O . GLU A 1 196 ? 8.738 1.536 5.242 1.00 88.31 196 GLU A O 1
ATOM 1519 N N . ASP A 1 197 ? 10.276 0.357 4.086 1.00 89.69 197 ASP A N 1
ATOM 1520 C CA . ASP A 1 197 ? 10.453 -0.767 5.011 1.00 89.69 197 ASP A CA 1
ATOM 1521 C C . ASP A 1 197 ? 9.183 -1.605 5.292 1.00 89.69 197 ASP A C 1
ATOM 1523 O O . ASP A 1 197 ? 9.175 -2.433 6.206 1.00 89.69 197 ASP A O 1
ATOM 1527 N N . CYS A 1 198 ? 8.121 -1.492 4.482 1.00 91.00 198 CYS A N 1
ATOM 1528 C CA . CYS A 1 198 ? 6.930 -2.344 4.607 1.00 91.00 198 CYS A CA 1
ATOM 1529 C C . CYS A 1 198 ? 7.232 -3.811 4.224 1.00 91.00 19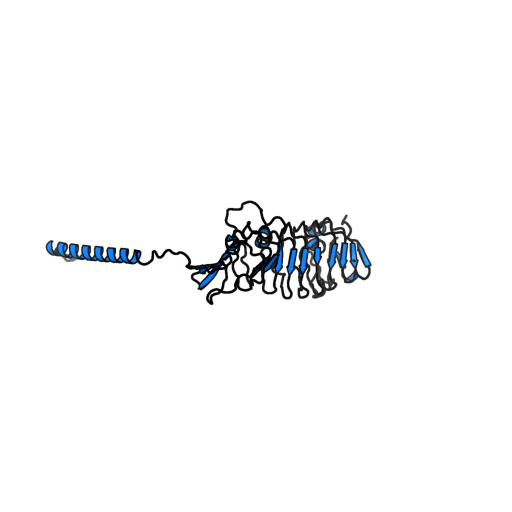8 CYS A C 1
ATOM 1531 O O . CYS A 1 198 ? 6.950 -4.278 3.119 1.00 91.00 198 CYS A O 1
ATOM 1533 N N . ALA A 1 199 ? 7.802 -4.569 5.165 1.00 90.31 199 ALA A N 1
ATOM 1534 C CA . ALA A 1 199 ? 8.397 -5.885 4.931 1.00 90.31 199 ALA A CA 1
ATOM 1535 C C . ALA A 1 199 ? 7.419 -6.970 4.450 1.00 90.31 199 ALA A C 1
ATOM 1537 O O . ALA A 1 199 ? 7.849 -7.932 3.809 1.00 90.31 199 ALA A O 1
ATOM 1538 N N . LYS A 1 200 ? 6.122 -6.836 4.755 1.00 92.25 200 LYS A N 1
ATOM 1539 C CA . LYS A 1 200 ? 5.068 -7.775 4.334 1.00 92.25 200 LYS A CA 1
ATOM 1540 C C . LYS A 1 200 ? 4.224 -7.283 3.163 1.00 92.25 200 LYS A C 1
ATOM 1542 O O . LYS A 1 200 ? 3.402 -8.059 2.676 1.00 92.25 200 LYS A O 1
ATOM 1547 N N . LEU A 1 201 ? 4.428 -6.053 2.690 1.00 94.88 201 LEU A N 1
ATOM 1548 C CA . LEU A 1 201 ? 3.638 -5.493 1.601 1.00 94.88 201 LEU A CA 1
ATOM 1549 C C . LEU A 1 201 ? 3.918 -6.268 0.313 1.00 94.88 201 LEU A C 1
ATOM 1551 O O . LEU A 1 201 ? 5.044 -6.282 -0.172 1.00 94.88 201 LEU A O 1
ATOM 1555 N N . GLN A 1 202 ? 2.892 -6.921 -0.227 1.00 97.06 202 GLN A N 1
ATOM 1556 C CA . GLN A 1 202 ? 2.968 -7.770 -1.417 1.00 97.06 202 GLN A CA 1
ATOM 1557 C C . GLN A 1 202 ? 2.359 -7.113 -2.649 1.00 97.06 202 GLN A C 1
ATOM 1559 O O . GLN A 1 202 ? 2.814 -7.385 -3.766 1.00 97.06 202 GLN A O 1
ATOM 1564 N N . LYS A 1 203 ? 1.334 -6.275 -2.455 1.00 97.88 203 LYS A N 1
ATOM 1565 C CA . LYS A 1 203 ? 0.556 -5.689 -3.544 1.00 97.88 203 LYS A CA 1
ATOM 1566 C C . LYS A 1 203 ? 0.171 -4.240 -3.278 1.00 97.88 203 LYS A C 1
ATOM 1568 O O . LYS A 1 203 ? -0.289 -3.903 -2.192 1.00 97.88 203 LYS A O 1
ATOM 1573 N N . VAL A 1 204 ? 0.279 -3.406 -4.307 1.00 96.88 204 VAL A N 1
ATOM 1574 C CA . VAL A 1 204 ? -0.203 -2.021 -4.290 1.00 96.88 204 VAL A CA 1
ATOM 1575 C C . VAL A 1 204 ? -1.048 -1.755 -5.530 1.00 96.88 204 VAL A C 1
ATOM 1577 O O . VAL A 1 204 ? -0.655 -2.118 -6.640 1.00 96.88 204 VAL A O 1
ATOM 1580 N N . THR A 1 205 ? -2.208 -1.128 -5.337 1.00 96.31 205 THR A N 1
ATOM 1581 C CA . THR A 1 205 ? -3.117 -0.707 -6.412 1.00 96.31 205 THR A CA 1
ATOM 1582 C C . THR A 1 205 ? -3.394 0.785 -6.293 1.00 96.31 205 THR A C 1
ATOM 1584 O O . THR A 1 205 ? -3.982 1.217 -5.300 1.00 96.31 205 THR A O 1
ATOM 1587 N N . PHE A 1 206 ? -2.977 1.562 -7.293 1.00 94.00 206 PHE A N 1
ATOM 1588 C CA . PHE A 1 206 ? -3.256 2.997 -7.361 1.00 94.00 206 PHE A CA 1
ATOM 1589 C C . PHE A 1 206 ? -4.578 3.271 -8.092 1.00 94.00 206 PHE A C 1
ATOM 1591 O O . PHE A 1 206 ? -4.975 2.523 -8.987 1.00 94.00 206 PHE A O 1
ATOM 1598 N N . ALA A 1 207 ? -5.252 4.348 -7.698 1.00 93.06 207 ALA A N 1
ATOM 1599 C CA . ALA A 1 207 ? -6.461 4.859 -8.328 1.00 93.06 207 ALA A CA 1
ATOM 1600 C C . ALA A 1 207 ? -6.151 5.605 -9.635 1.00 93.06 207 ALA A C 1
ATOM 1602 O O . ALA A 1 207 ? -5.081 6.199 -9.783 1.00 93.06 207 ALA A O 1
ATOM 1603 N N . SER A 1 208 ? -7.104 5.623 -10.566 1.00 91.12 208 SER A N 1
ATOM 1604 C CA . SER A 1 208 ? -6.901 6.180 -11.912 1.00 91.12 208 SER A CA 1
ATOM 1605 C C . SER A 1 208 ? -6.703 7.699 -11.940 1.00 91.12 208 SER A C 1
ATOM 1607 O O . SER A 1 208 ? -6.094 8.224 -12.864 1.00 91.12 208 SER A O 1
ATOM 1609 N N . THR A 1 209 ? -7.160 8.425 -10.915 1.00 89.88 209 THR A N 1
ATOM 1610 C CA . THR A 1 209 ? -6.950 9.881 -10.818 1.00 89.88 209 THR A CA 1
ATOM 1611 C C . THR A 1 209 ? -5.541 10.300 -10.377 1.00 89.88 209 THR A C 1
ATOM 1613 O O . THR A 1 209 ? -5.279 11.494 -10.242 1.00 89.88 209 THR A O 1
ATOM 1616 N N . MET A 1 210 ? -4.653 9.354 -10.057 1.00 88.69 210 MET A N 1
ATOM 1617 C CA . MET A 1 210 ? -3.369 9.647 -9.413 1.00 88.69 210 MET A CA 1
ATOM 1618 C C . MET A 1 210 ? -2.300 10.035 -10.439 1.00 88.69 210 MET A C 1
ATOM 1620 O O . MET A 1 210 ? -2.049 9.314 -11.395 1.00 88.69 210 MET A O 1
ATOM 1624 N N . GLU A 1 211 ? -1.618 11.158 -10.204 1.00 89.12 211 GLU A N 1
ATOM 1625 C CA . GLU A 1 211 ? -0.527 11.629 -11.073 1.00 89.12 211 GLU A CA 1
ATOM 1626 C C . GLU A 1 211 ? 0.853 11.094 -10.657 1.00 89.12 211 GLU A C 1
ATOM 1628 O O . GLU A 1 211 ? 1.806 11.138 -11.431 1.00 89.12 211 GLU A O 1
ATOM 1633 N N 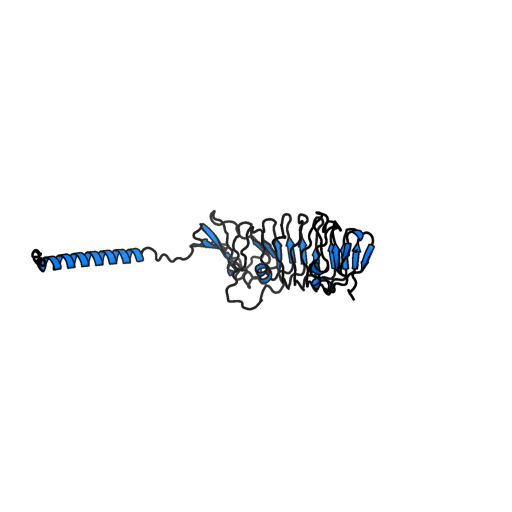. SER A 1 212 ? 0.994 10.598 -9.431 1.00 87.94 212 SER A N 1
ATOM 1634 C CA . SER A 1 212 ? 2.249 10.072 -8.893 1.00 87.94 212 SER A CA 1
ATOM 1635 C C . SER A 1 212 ? 1.998 8.843 -8.030 1.00 87.94 212 SER A C 1
ATOM 1637 O O . SER A 1 212 ? 0.876 8.603 -7.595 1.00 87.94 212 SER A O 1
ATOM 1639 N N . THR A 1 213 ? 3.043 8.063 -7.775 1.00 89.06 213 THR A N 1
ATOM 1640 C CA . THR A 1 213 ? 3.027 6.949 -6.814 1.00 89.06 213 THR A CA 1
ATOM 1641 C C . THR A 1 213 ? 3.870 7.292 -5.579 1.00 89.06 213 THR A C 1
ATOM 1643 O O . THR A 1 213 ? 4.715 8.186 -5.622 1.00 89.06 213 THR A O 1
ATOM 1646 N N . SER A 1 214 ? 3.631 6.594 -4.464 1.00 85.81 214 SER A N 1
ATOM 1647 C CA . SER A 1 214 ? 4.437 6.709 -3.236 1.00 85.81 214 SER A CA 1
ATOM 1648 C C . SER A 1 214 ? 5.805 6.017 -3.357 1.00 85.81 214 SER A C 1
ATOM 1650 O O . SER A 1 214 ? 6.093 5.329 -4.335 1.00 85.81 214 SER A O 1
ATOM 1652 N N . THR A 1 215 ? 6.644 6.158 -2.329 1.00 87.81 215 THR A N 1
ATOM 1653 C CA . THR A 1 215 ? 7.899 5.400 -2.190 1.00 87.81 215 THR A CA 1
ATOM 1654 C C . THR A 1 215 ? 7.660 4.068 -1.477 1.00 87.81 215 THR A C 1
ATOM 1656 O O . THR A 1 215 ? 7.022 4.042 -0.428 1.00 87.81 215 THR A O 1
ATOM 1659 N N . PHE A 1 216 ? 8.236 2.990 -2.016 1.00 93.00 216 PHE A N 1
ATOM 1660 C CA . PHE A 1 216 ? 8.182 1.605 -1.520 1.00 93.00 216 PHE A CA 1
ATOM 1661 C C . PHE A 1 216 ? 9.590 1.018 -1.339 1.00 93.00 216 PHE A C 1
ATOM 1663 O O . PHE A 1 216 ? 9.847 -0.158 -1.600 1.00 93.00 216 PHE A O 1
ATOM 1670 N N . LYS A 1 217 ? 10.544 1.853 -0.924 1.00 91.31 217 LYS A N 1
ATOM 1671 C CA . LYS A 1 217 ? 11.920 1.427 -0.662 1.00 91.31 217 LYS A CA 1
ATOM 1672 C C . LYS A 1 217 ? 11.948 0.313 0.389 1.00 91.31 217 LYS A C 1
ATOM 1674 O O . LYS A 1 217 ? 11.205 0.356 1.361 1.00 91.31 217 LYS A O 1
ATOM 1679 N N . ASN A 1 218 ? 12.808 -0.685 0.199 1.00 93.38 218 ASN A N 1
ATOM 1680 C CA . ASN A 1 218 ? 12.973 -1.818 1.115 1.00 93.38 218 ASN A CA 1
ATOM 1681 C C . ASN A 1 218 ? 11.663 -2.581 1.409 1.00 93.38 218 ASN A C 1
ATOM 1683 O O . ASN A 1 218 ? 11.446 -3.032 2.530 1.00 93.38 218 ASN A O 1
ATOM 1687 N N . CYS A 1 219 ? 10.801 -2.770 0.406 1.00 95.31 219 CYS A N 1
ATOM 1688 C CA . CYS A 1 219 ? 9.640 -3.663 0.496 1.00 95.31 219 CYS A CA 1
ATOM 1689 C C . CYS A 1 219 ? 9.968 -5.035 -0.134 1.00 95.31 219 CYS A C 1
ATOM 1691 O O . CYS A 1 219 ? 9.578 -5.304 -1.272 1.00 95.31 219 CYS A O 1
ATOM 1693 N N . PRO A 1 220 ? 10.712 -5.938 0.541 1.00 95.81 220 PRO A N 1
ATOM 1694 C CA . PRO A 1 220 ? 11.227 -7.166 -0.068 1.00 95.81 220 PRO A CA 1
ATOM 1695 C C . PRO A 1 220 ? 10.141 -8.163 -0.483 1.00 95.81 220 PRO A C 1
ATOM 1697 O O . PRO A 1 220 ? 10.421 -9.016 -1.322 1.00 95.81 220 PRO A O 1
ATOM 1700 N N . ALA A 1 221 ? 8.932 -8.082 0.080 1.00 96.38 221 ALA A N 1
ATOM 1701 C CA . ALA A 1 221 ? 7.800 -8.937 -0.279 1.00 96.38 221 ALA A CA 1
ATOM 1702 C C . ALA A 1 221 ? 6.971 -8.403 -1.460 1.00 96.38 221 ALA A C 1
ATOM 1704 O O . ALA A 1 221 ? 6.102 -9.126 -1.948 1.00 96.38 221 ALA A O 1
ATOM 1705 N N . LEU A 1 222 ? 7.233 -7.179 -1.937 1.00 97.88 222 LEU A N 1
ATOM 1706 C CA . LEU A 1 222 ? 6.424 -6.533 -2.968 1.00 97.88 222 LEU A CA 1
ATOM 1707 C C . LEU A 1 222 ? 6.606 -7.257 -4.302 1.00 97.88 222 LEU A C 1
ATOM 1709 O O . LEU A 1 222 ? 7.709 -7.320 -4.841 1.00 97.88 222 LEU A O 1
ATOM 1713 N N . THR A 1 223 ? 5.5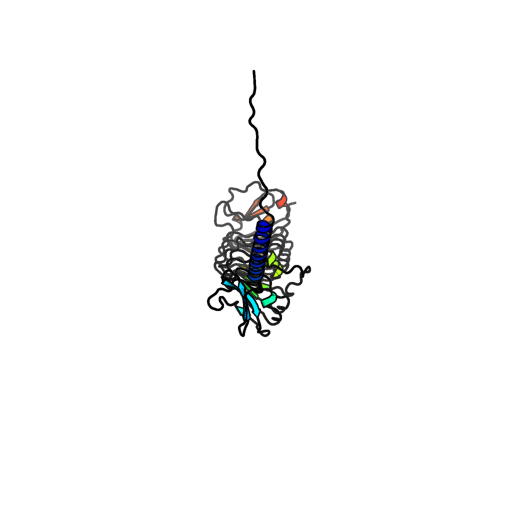16 -7.826 -4.817 1.00 97.94 223 THR A N 1
ATOM 1714 C CA . THR A 1 223 ? 5.498 -8.597 -6.073 1.00 97.94 223 THR A CA 1
ATOM 1715 C C . THR A 1 223 ? 4.654 -7.940 -7.151 1.00 97.94 223 THR A C 1
ATOM 1717 O O . THR A 1 223 ? 4.903 -8.173 -8.328 1.00 97.94 223 THR A O 1
ATOM 1720 N N . THR A 1 224 ? 3.649 -7.150 -6.760 1.00 97.75 224 THR A N 1
ATOM 1721 C CA . THR A 1 224 ? 2.664 -6.577 -7.680 1.00 97.75 224 THR A CA 1
ATOM 1722 C C . THR A 1 224 ? 2.471 -5.092 -7.398 1.00 97.75 224 THR A C 1
ATOM 1724 O O . THR A 1 224 ? 2.065 -4.707 -6.303 1.00 97.75 224 THR A O 1
ATOM 1727 N N . VAL A 1 225 ? 2.705 -4.261 -8.410 1.00 97.38 225 VAL A N 1
ATOM 1728 C CA . VAL A 1 225 ? 2.440 -2.820 -8.375 1.00 97.38 225 VAL A CA 1
ATOM 1729 C C . VAL A 1 225 ? 1.606 -2.480 -9.603 1.00 97.38 225 VAL A C 1
ATOM 1731 O O . VAL A 1 225 ? 2.082 -2.617 -10.726 1.00 97.38 225 VAL A O 1
ATOM 1734 N N . ILE A 1 226 ? 0.346 -2.096 -9.396 1.00 95.94 226 ILE A N 1
ATOM 1735 C CA . ILE A 1 226 ? -0.590 -1.776 -10.481 1.00 95.94 226 ILE A CA 1
ATOM 1736 C C . ILE A 1 226 ? -0.615 -0.261 -10.655 1.00 95.94 226 ILE A C 1
ATOM 1738 O O . ILE A 1 226 ? -1.238 0.436 -9.853 1.00 95.94 226 ILE A O 1
ATOM 1742 N N . ILE A 1 227 ? 0.074 0.224 -11.688 1.00 95.12 227 ILE A N 1
ATOM 1743 C CA . ILE A 1 227 ? 0.180 1.643 -12.039 1.00 95.12 227 ILE A CA 1
ATOM 1744 C C . ILE A 1 227 ? -0.841 1.945 -13.150 1.00 95.12 227 ILE A C 1
ATOM 1746 O O . ILE A 1 227 ? -0.699 1.398 -14.242 1.00 95.12 227 ILE A O 1
ATOM 1750 N N . PRO A 1 228 ? -1.883 2.755 -12.890 1.00 94.50 228 PRO A N 1
ATOM 1751 C CA . PRO A 1 228 ? -2.891 3.100 -13.884 1.00 94.50 228 PRO A CA 1
ATOM 1752 C C . PRO A 1 228 ? -2.402 4.184 -14.849 1.00 94.50 228 PRO A C 1
ATOM 1754 O O . PRO A 1 228 ? -1.501 4.962 -14.530 1.00 94.50 228 PRO A O 1
ATOM 1757 N N . GLU A 1 229 ? -3.059 4.265 -16.006 1.00 93.00 229 GLU A N 1
ATOM 1758 C CA . GLU A 1 229 ? -2.887 5.353 -16.973 1.00 93.00 229 GLU A CA 1
ATOM 1759 C C . GLU A 1 229 ? -3.094 6.724 -16.310 1.00 93.00 229 GLU A C 1
ATOM 1761 O O . GLU A 1 229 ? -3.987 6.888 -15.477 1.00 93.00 229 GLU A O 1
ATOM 1766 N N . GLY A 1 230 ? -2.279 7.714 -16.684 1.00 90.44 230 GLY A N 1
ATOM 1767 C CA . GLY A 1 230 ? -2.313 9.066 -16.116 1.00 90.44 230 GLY A CA 1
ATOM 1768 C C . GLY A 1 230 ? -1.254 9.318 -15.040 1.00 90.44 230 GLY A C 1
ATOM 1769 O O . GLY A 1 230 ? -0.932 10.478 -14.767 1.00 90.44 230 GLY A O 1
ATOM 1770 N N . VAL A 1 231 ? -0.642 8.262 -14.490 1.00 91.88 231 VAL A N 1
ATOM 1771 C CA . VAL A 1 231 ? 0.533 8.398 -13.623 1.00 91.88 231 VAL A CA 1
ATOM 1772 C C . VAL A 1 231 ? 1.702 8.958 -14.433 1.00 91.88 231 VAL A C 1
ATOM 1774 O O . VAL A 1 231 ? 2.112 8.392 -15.447 1.00 91.88 231 VAL A O 1
ATOM 1777 N N . LYS A 1 232 ? 2.258 10.063 -13.942 1.00 89.56 232 LYS A N 1
ATOM 1778 C CA . LYS A 1 232 ? 3.413 10.778 -14.498 1.00 89.56 232 LYS A CA 1
ATOM 1779 C C . LYS A 1 232 ? 4.699 10.449 -13.747 1.00 89.56 232 LYS A C 1
ATOM 1781 O O . LYS A 1 232 ? 5.764 10.393 -14.355 1.00 89.56 232 LYS A O 1
ATOM 1786 N N . TYR A 1 233 ? 4.596 10.167 -12.445 1.00 88.31 233 TYR A N 1
ATOM 1787 C CA . TYR A 1 233 ? 5.748 9.932 -11.572 1.00 88.31 233 TYR A CA 1
ATOM 1788 C C . TYR A 1 233 ? 5.695 8.577 -10.870 1.00 88.31 233 TYR A C 1
ATOM 1790 O O . TYR A 1 233 ? 4.749 8.261 -10.140 1.00 88.31 233 TYR A O 1
ATOM 1798 N N . VAL A 1 234 ? 6.774 7.809 -11.008 1.00 90.81 234 VAL A N 1
ATOM 1799 C CA . VAL A 1 234 ? 6.968 6.558 -10.273 1.00 90.81 234 VAL A CA 1
ATOM 1800 C C . VAL A 1 234 ? 7.951 6.788 -9.125 1.00 90.81 234 VAL A C 1
ATOM 1802 O O . VAL A 1 234 ? 9.096 7.170 -9.358 1.00 90.81 234 VAL A O 1
ATOM 1805 N N . GLY A 1 235 ? 7.499 6.590 -7.885 1.00 88.31 235 GLY A N 1
ATOM 1806 C CA . GLY A 1 235 ? 8.327 6.669 -6.687 1.00 88.31 235 GLY A CA 1
ATOM 1807 C C . GLY A 1 235 ? 9.318 5.508 -6.599 1.00 88.31 235 GLY A C 1
ATOM 1808 O O . GLY A 1 235 ? 9.268 4.552 -7.374 1.00 88.31 235 GLY A O 1
ATOM 1809 N N . SER A 1 236 ? 10.252 5.579 -5.648 1.00 89.62 236 SER A N 1
ATOM 1810 C CA . SER A 1 236 ? 11.308 4.566 -5.551 1.00 89.62 236 SER A CA 1
ATOM 1811 C C . SER A 1 236 ? 10.748 3.206 -5.123 1.00 89.62 236 SER A C 1
ATOM 1813 O O . SER A 1 236 ? 10.078 3.087 -4.102 1.00 89.62 236 SER A O 1
ATOM 1815 N N . LEU A 1 237 ? 11.099 2.175 -5.881 1.00 94.25 237 LEU A N 1
ATOM 1816 C CA . LEU A 1 237 ? 10.882 0.748 -5.634 1.00 94.25 237 LEU A CA 1
ATOM 1817 C C . LEU A 1 237 ? 12.213 0.053 -5.290 1.00 94.25 237 LEU A C 1
ATOM 1819 O O . LEU A 1 237 ? 12.394 -1.142 -5.519 1.00 94.25 237 LEU A O 1
ATOM 1823 N N . THR A 1 238 ? 13.181 0.791 -4.742 1.00 92.12 238 THR A N 1
ATOM 1824 C CA . THR A 1 238 ? 14.502 0.242 -4.406 1.00 92.12 238 THR A CA 1
ATOM 1825 C C . THR A 1 238 ? 14.411 -0.914 -3.414 1.00 92.12 238 THR A C 1
ATOM 1827 O O . THR A 1 238 ? 13.606 -0.905 -2.486 1.00 92.12 238 THR A O 1
ATOM 1830 N N . ASN A 1 239 ? 15.248 -1.934 -3.602 1.00 93.81 239 ASN A N 1
ATOM 1831 C CA . ASN A 1 239 ? 15.294 -3.155 -2.794 1.00 93.81 239 ASN A CA 1
ATOM 1832 C C . ASN A 1 239 ? 13.959 -3.929 -2.707 1.00 93.81 239 ASN A C 1
ATOM 1834 O O . ASN A 1 239 ? 13.783 -4.753 -1.804 1.00 93.81 239 ASN A O 1
ATOM 1838 N N . CYS A 1 240 ? 13.045 -3.753 -3.669 1.00 96.00 240 CYS A N 1
ATOM 1839 C CA . CYS A 1 240 ? 11.884 -4.632 -3.851 1.00 96.00 240 CYS A CA 1
ATOM 1840 C C . CYS A 1 240 ? 12.320 -5.969 -4.471 1.00 96.00 240 CYS A C 1
ATOM 1842 O O . CYS A 1 240 ? 12.074 -6.271 -5.635 1.00 96.00 240 CYS A O 1
ATOM 1844 N N . THR A 1 241 ? 13.034 -6.781 -3.691 1.00 96.00 241 THR A N 1
ATOM 1845 C CA . THR A 1 241 ? 13.727 -7.995 -4.167 1.00 96.00 241 THR A CA 1
ATOM 1846 C C . THR A 1 241 ? 12.812 -9.125 -4.657 1.00 96.00 241 THR A C 1
ATOM 1848 O O . THR A 1 241 ? 13.308 -10.077 -5.259 1.00 96.00 241 THR A O 1
ATOM 1851 N N . SER A 1 242 ? 11.496 -9.044 -4.431 1.00 97.81 242 SER A N 1
ATOM 1852 C CA . SER A 1 242 ? 10.512 -9.994 -4.975 1.00 97.81 242 SER A CA 1
ATOM 1853 C C . SER A 1 242 ? 9.797 -9.506 -6.235 1.00 97.81 242 SER A C 1
ATOM 1855 O O . SER A 1 242 ? 9.096 -10.304 -6.859 1.00 97.81 242 SER A O 1
ATOM 1857 N N . LEU A 1 243 ? 9.993 -8.248 -6.643 1.00 97.62 243 LEU A N 1
ATOM 1858 C CA . LEU A 1 243 ? 9.397 -7.703 -7.857 1.00 97.62 243 LEU A CA 1
ATOM 1859 C C . LEU A 1 243 ? 10.069 -8.347 -9.075 1.00 97.62 243 LEU A C 1
ATOM 1861 O O . LEU A 1 243 ? 11.290 -8.290 -9.212 1.00 97.62 243 LEU A O 1
ATOM 1865 N N . THR A 1 244 ? 9.274 -8.994 -9.929 1.00 97.25 244 THR A N 1
ATOM 1866 C CA . THR A 1 244 ? 9.765 -9.723 -11.116 1.00 97.25 244 THR A CA 1
ATOM 1867 C C . THR A 1 244 ? 9.504 -8.973 -12.410 1.00 97.25 244 THR A C 1
ATOM 1869 O O . THR A 1 244 ? 10.337 -8.987 -13.312 1.00 97.25 244 THR A O 1
ATOM 1872 N N . SER A 1 245 ? 8.369 -8.282 -12.476 1.00 97.88 245 SER A N 1
ATOM 1873 C CA . SER A 1 245 ? 8.017 -7.407 -13.580 1.00 97.88 245 SER A CA 1
ATOM 1874 C C . SER A 1 245 ? 7.172 -6.232 -13.112 1.00 97.88 245 SER A C 1
ATOM 1876 O O . SER A 1 245 ? 6.601 -6.266 -12.018 1.00 97.88 245 SER A O 1
ATOM 1878 N N . ILE A 1 246 ? 7.104 -5.190 -13.936 1.00 97.88 246 ILE A N 1
ATOM 1879 C CA . ILE A 1 246 ? 6.233 -4.035 -13.714 1.00 97.88 246 ILE A CA 1
ATOM 1880 C C . ILE A 1 246 ? 5.732 -3.476 -15.045 1.00 97.88 246 ILE A C 1
ATOM 1882 O O . ILE A 1 246 ? 6.468 -3.474 -16.032 1.00 97.88 246 ILE A O 1
ATOM 1886 N N . SER A 1 247 ? 4.490 -2.996 -15.058 1.00 97.50 247 SER A N 1
ATOM 1887 C CA . SER A 1 247 ? 3.903 -2.270 -16.185 1.00 97.50 247 SER A CA 1
ATOM 1888 C C . SER A 1 247 ? 3.919 -0.770 -15.904 1.00 97.50 247 SER A C 1
ATOM 1890 O O . SER A 1 247 ? 3.513 -0.336 -14.827 1.00 97.50 247 SER A O 1
ATOM 1892 N N . LEU A 1 248 ? 4.406 0.003 -16.869 1.00 96.50 248 LEU A N 1
ATOM 1893 C CA . LEU A 1 248 ? 4.515 1.454 -16.831 1.00 96.50 248 LEU A CA 1
ATOM 1894 C C . LEU A 1 248 ? 3.669 2.042 -17.975 1.00 96.50 248 LEU A C 1
ATOM 1896 O O . LEU A 1 248 ? 3.962 1.731 -19.135 1.00 96.50 248 LEU A O 1
ATOM 1900 N N . PRO A 1 249 ? 2.662 2.886 -17.687 1.00 95.62 249 PRO A N 1
ATOM 1901 C CA . PRO A 1 249 ? 1.869 3.535 -18.729 1.00 95.62 249 PRO A CA 1
ATOM 1902 C C . PRO A 1 249 ? 2.720 4.496 -19.567 1.00 95.62 249 PRO A C 1
ATOM 1904 O O . PRO A 1 249 ? 3.767 4.972 -19.115 1.00 95.62 249 PRO A O 1
ATOM 1907 N N . SER A 1 250 ? 2.262 4.836 -20.776 1.00 92.62 250 SER A N 1
ATOM 1908 C CA . SER A 1 250 ? 2.980 5.781 -21.648 1.00 92.62 250 SER A CA 1
ATOM 1909 C C . SER A 1 250 ? 3.094 7.182 -21.045 1.00 92.62 250 SER A C 1
ATOM 1911 O O . SER A 1 250 ? 4.018 7.913 -21.395 1.00 92.62 250 SER A O 1
ATOM 1913 N N . THR A 1 251 ? 2.208 7.520 -20.102 1.00 92.06 251 THR A N 1
ATOM 1914 C CA . THR A 1 251 ? 2.150 8.823 -19.425 1.00 92.06 251 THR A CA 1
ATOM 1915 C C . THR A 1 251 ? 3.290 9.073 -18.441 1.00 92.06 251 THR A C 1
ATOM 1917 O O . THR A 1 251 ? 3.486 10.216 -18.017 1.00 92.06 251 THR A O 1
ATOM 1920 N N . VAL A 1 252 ? 4.050 8.038 -18.054 1.00 91.38 252 VAL A N 1
ATOM 1921 C CA . VAL A 1 252 ? 5.197 8.211 -17.152 1.00 91.38 252 VAL A CA 1
ATOM 1922 C C . VAL A 1 252 ? 6.210 9.154 -17.808 1.00 91.38 252 VAL A C 1
ATOM 1924 O O . VAL A 1 252 ? 6.696 8.894 -18.907 1.00 91.38 252 VAL A O 1
ATOM 1927 N N . CYS A 1 253 ? 6.526 10.249 -17.110 1.00 82.69 253 CYS A N 1
ATOM 1928 C CA . CYS A 1 253 ? 7.396 11.345 -17.544 1.00 82.69 253 CYS A CA 1
ATOM 1929 C C . CYS A 1 253 ? 6.900 12.180 -18.746 1.00 82.69 253 CYS A C 1
ATOM 1931 O O . CYS A 1 253 ? 7.692 12.939 -19.302 1.00 82.69 253 CYS A O 1
ATOM 1933 N N . GLU A 1 254 ? 5.619 12.112 -19.139 1.00 71.06 254 GLU A N 1
ATOM 1934 C CA . GLU A 1 254 ? 5.084 12.847 -20.306 1.00 71.06 254 GLU A CA 1
ATOM 1935 C C . GLU A 1 254 ? 4.890 14.365 -20.058 1.00 71.06 254 GLU A C 1
ATOM 1937 O O . GLU A 1 254 ? 4.830 15.146 -21.008 1.00 71.06 254 GLU A O 1
ATOM 1942 N N . SER A 1 255 ? 4.783 14.825 -18.801 1.00 61.06 255 SER A N 1
ATOM 1943 C CA . SER A 1 255 ? 4.061 16.076 -18.508 1.00 61.06 255 SER A CA 1
ATOM 1944 C C . SER A 1 255 ? 4.860 17.385 -18.409 1.00 61.06 255 SER A C 1
ATOM 1946 O O . SER A 1 255 ? 4.245 18.456 -18.393 1.00 61.06 255 SER A O 1
ATOM 1948 N N . SER A 1 256 ? 6.196 17.367 -18.407 1.00 55.91 256 SER A N 1
ATOM 1949 C CA . SER A 1 256 ? 7.009 18.591 -18.391 1.00 55.91 256 SER A CA 1
ATOM 1950 C C . SER A 1 256 ? 8.470 18.343 -18.771 1.00 55.91 256 SER A C 1
ATOM 1952 O O . SER A 1 256 ? 9.005 17.251 -18.610 1.00 55.91 256 SER A O 1
ATOM 1954 N N . SER A 1 257 ? 9.140 19.397 -19.254 1.00 53.53 257 SER A N 1
ATOM 1955 C CA . SER A 1 257 ? 10.516 19.350 -19.773 1.00 53.53 257 SER A CA 1
ATOM 1956 C C . SER A 1 257 ? 11.589 18.930 -18.767 1.00 53.53 257 SER A C 1
ATOM 1958 O O . SER A 1 257 ? 12.734 18.738 -19.175 1.00 53.53 257 SER A O 1
ATOM 1960 N N . ASP A 1 258 ? 11.236 18.858 -17.483 1.00 59.88 258 ASP A N 1
ATOM 1961 C CA . ASP A 1 258 ? 12.167 18.690 -16.369 1.00 59.88 258 ASP A CA 1
ATOM 1962 C C . ASP A 1 258 ? 11.954 17.346 -15.633 1.00 59.88 258 ASP A C 1
ATOM 1964 O O . ASP A 1 258 ? 12.654 17.056 -14.665 1.00 59.88 258 ASP A O 1
ATOM 1968 N N . GLU A 1 259 ? 11.009 16.513 -16.085 1.00 69.56 259 GLU A N 1
ATOM 1969 C CA . GLU A 1 259 ? 10.710 15.204 -15.493 1.00 69.56 259 GLU A CA 1
ATOM 1970 C C . GLU A 1 259 ? 11.523 14.079 -16.130 1.00 69.56 259 GLU A C 1
ATOM 1972 O O . GLU A 1 259 ? 11.464 13.855 -17.339 1.00 69.56 259 GLU A O 1
ATOM 1977 N N . PHE A 1 260 ? 12.222 13.309 -15.297 1.00 76.94 260 PHE A N 1
ATOM 1978 C CA . PHE A 1 260 ? 12.859 12.066 -15.710 1.00 76.94 260 PHE A CA 1
ATOM 1979 C C . PHE A 1 260 ? 12.712 10.994 -14.630 1.00 76.94 260 PHE A C 1
ATOM 1981 O O . PHE A 1 260 ? 12.690 11.287 -13.434 1.00 76.94 260 PHE A O 1
ATOM 1988 N N . MET A 1 261 ? 12.651 9.737 -15.059 1.00 86.38 261 MET A N 1
ATOM 1989 C CA . MET A 1 261 ? 12.779 8.570 -14.198 1.00 86.38 261 MET A CA 1
ATOM 1990 C C . MET A 1 261 ? 14.125 7.910 -14.478 1.00 86.38 261 MET A C 1
ATOM 1992 O O . MET A 1 261 ? 14.425 7.534 -15.610 1.00 86.38 261 MET A O 1
ATOM 1996 N N . ASP A 1 262 ? 14.930 7.751 -13.436 1.00 86.06 262 ASP A N 1
ATOM 1997 C CA . ASP A 1 262 ? 16.189 7.016 -13.478 1.00 86.06 262 ASP A CA 1
ATOM 1998 C C . ASP A 1 262 ? 15.942 5.568 -13.038 1.00 86.06 262 ASP A C 1
ATOM 2000 O O . ASP A 1 262 ? 15.488 5.309 -11.920 1.00 86.06 262 ASP A O 1
ATOM 2004 N N . LEU A 1 263 ? 16.272 4.611 -13.907 1.00 87.75 263 LEU A N 1
ATOM 2005 C CA . LEU A 1 263 ? 16.030 3.198 -13.643 1.00 87.75 263 LEU A CA 1
ATOM 2006 C C . LEU A 1 263 ? 16.779 2.685 -12.400 1.00 87.75 263 LEU A C 1
ATOM 2008 O O . LEU A 1 263 ? 16.218 1.911 -11.623 1.00 87.75 263 LEU A O 1
ATOM 2012 N N . SER A 1 264 ? 18.014 3.140 -12.184 1.00 83.69 264 SER A N 1
ATOM 2013 C CA . SER A 1 264 ? 18.861 2.785 -11.041 1.00 83.69 264 SER A CA 1
ATOM 2014 C C . SER A 1 264 ? 18.311 3.305 -9.716 1.00 83.69 264 SER A C 1
ATOM 2016 O O . SER A 1 264 ? 18.424 2.611 -8.702 1.00 83.69 264 SER A O 1
ATOM 2018 N N . HIS A 1 265 ? 17.711 4.495 -9.709 1.00 83.69 265 HIS A N 1
ATOM 2019 C CA . HIS A 1 265 ? 17.086 5.083 -8.518 1.00 83.69 265 HIS A CA 1
ATOM 2020 C C . HIS A 1 265 ? 15.693 4.522 -8.238 1.00 83.69 265 HIS A C 1
ATOM 2022 O O . HIS A 1 265 ? 15.308 4.362 -7.076 1.00 83.69 265 HIS A O 1
ATOM 2028 N N . THR A 1 266 ? 14.931 4.220 -9.287 1.00 90.19 266 THR A N 1
ATOM 2029 C CA . THR A 1 266 ? 13.585 3.675 -9.132 1.00 90.19 266 THR A CA 1
ATOM 2030 C C . THR A 1 266 ? 13.642 2.202 -8.754 1.00 90.19 266 THR A C 1
ATOM 2032 O O . THR A 1 266 ? 13.004 1.815 -7.787 1.00 90.19 266 THR A O 1
ATOM 2035 N N . PHE A 1 267 ? 14.453 1.378 -9.419 1.00 92.25 267 PHE A N 1
ATOM 2036 C CA . PHE A 1 267 ? 14.449 -0.079 -9.223 1.00 92.25 267 PHE A CA 1
ATOM 2037 C C . PHE A 1 267 ? 15.756 -0.638 -8.644 1.00 92.25 267 PHE A C 1
ATOM 2039 O O . PHE A 1 267 ? 15.984 -1.850 -8.663 1.00 92.25 267 PHE A O 1
ATOM 2046 N N . GLY A 1 268 ? 16.642 0.212 -8.115 1.00 89.00 268 GLY A N 1
ATOM 2047 C CA . GLY A 1 268 ? 17.943 -0.210 -7.589 1.00 89.00 268 GLY A CA 1
ATOM 2048 C C . GLY A 1 268 ? 17.815 -1.322 -6.549 1.00 89.00 268 GLY A C 1
ATOM 2049 O O . GLY A 1 268 ? 17.072 -1.190 -5.584 1.00 89.00 268 GLY A O 1
ATOM 2050 N N . GLY A 1 269 ? 18.519 -2.440 -6.741 1.00 90.19 269 GLY A N 1
ATOM 2051 C CA . GLY A 1 269 ? 18.452 -3.584 -5.823 1.00 90.19 269 GLY A CA 1
ATOM 2052 C C . GLY A 1 269 ? 17.242 -4.512 -6.011 1.00 90.19 269 GLY A C 1
ATOM 2053 O O . GLY A 1 269 ? 17.123 -5.488 -5.269 1.00 90.19 269 GLY A O 1
ATOM 2054 N N . CYS A 1 270 ? 16.380 -4.286 -7.010 1.00 92.81 270 CYS A N 1
ATOM 2055 C CA . CYS A 1 270 ? 15.352 -5.252 -7.422 1.00 92.81 270 CYS A CA 1
ATOM 2056 C C . CYS A 1 270 ? 15.996 -6.467 -8.108 1.00 92.81 270 CYS A C 1
ATOM 2058 O O . CYS A 1 270 ? 16.008 -6.591 -9.329 1.00 92.81 270 CYS A O 1
ATOM 2060 N N . SER A 1 271 ? 16.575 -7.370 -7.319 1.00 91.38 271 SER A N 1
ATOM 2061 C CA . SER A 1 271 ? 17.418 -8.472 -7.804 1.00 91.38 271 SER A CA 1
ATOM 2062 C C . SER A 1 271 ? 16.699 -9.534 -8.645 1.00 91.38 271 SER A C 1
ATOM 2064 O O . SER A 1 271 ? 17.373 -10.331 -9.297 1.00 91.38 271 SER A O 1
ATOM 2066 N N . LYS A 1 272 ? 15.361 -9.560 -8.632 1.00 95.19 272 LYS A N 1
ATOM 2067 C CA . LYS A 1 272 ? 14.526 -10.463 -9.440 1.00 95.19 272 LYS A CA 1
ATOM 2068 C C . LYS A 1 272 ? 13.793 -9.770 -10.589 1.00 95.19 272 LYS A C 1
ATOM 2070 O O . LYS A 1 272 ? 13.098 -10.466 -11.322 1.00 95.19 272 LYS A O 1
ATOM 2075 N N . LEU A 1 273 ? 13.933 -8.451 -10.747 1.00 95.19 273 LEU A N 1
ATOM 2076 C CA . LEU A 1 273 ? 13.244 -7.706 -11.798 1.00 95.19 273 LEU A CA 1
ATOM 2077 C C . LEU A 1 273 ? 13.881 -8.034 -13.149 1.00 95.19 273 LEU A C 1
ATOM 2079 O O . LEU A 1 273 ? 15.011 -7.625 -13.411 1.00 95.19 273 LEU A O 1
ATOM 2083 N N . THR A 1 274 ? 13.158 -8.775 -13.985 1.00 95.44 274 THR A N 1
ATOM 2084 C CA . THR A 1 274 ? 13.616 -9.212 -15.309 1.00 95.44 274 THR A CA 1
ATOM 2085 C C . THR A 1 274 ? 12.949 -8.456 -16.444 1.00 95.44 274 THR A C 1
ATOM 2087 O O . THR A 1 274 ? 13.571 -8.314 -17.495 1.00 95.44 274 THR A O 1
ATOM 2090 N N . ASP A 1 275 ? 11.739 -7.931 -16.238 1.00 97.44 275 ASP A N 1
ATOM 2091 C CA . ASP A 1 275 ? 10.929 -7.367 -17.319 1.00 97.44 275 ASP A CA 1
ATOM 2092 C C . ASP A 1 275 ? 10.241 -6.066 -16.889 1.00 97.44 275 ASP A C 1
ATOM 2094 O O . ASP A 1 275 ? 9.614 -5.982 -15.834 1.00 97.44 275 ASP A O 1
ATOM 2098 N N . ILE A 1 276 ? 10.332 -5.042 -17.728 1.00 97.44 276 ILE A N 1
ATOM 2099 C CA . ILE A 1 276 ? 9.591 -3.788 -17.585 1.00 97.44 276 ILE A CA 1
ATOM 2100 C C . ILE A 1 276 ? 8.749 -3.628 -18.839 1.00 97.44 276 ILE A C 1
ATOM 2102 O O . ILE A 1 276 ? 9.293 -3.534 -19.932 1.00 97.44 276 ILE A O 1
ATOM 2106 N N . TYR A 1 277 ? 7.432 -3.591 -18.696 1.00 98.12 277 TYR A N 1
ATOM 2107 C CA . TYR A 1 277 ? 6.509 -3.383 -19.806 1.00 98.12 277 TYR A CA 1
ATOM 2108 C C . TYR A 1 277 ? 6.148 -1.905 -19.866 1.00 98.12 277 TYR A C 1
ATOM 2110 O O . TYR A 1 277 ? 5.379 -1.431 -19.038 1.00 98.12 277 TYR A O 1
ATOM 2118 N N . TYR A 1 278 ? 6.726 -1.172 -20.810 1.00 97.19 278 TYR A N 1
ATOM 2119 C CA . TYR A 1 278 ? 6.454 0.244 -21.007 1.00 97.19 278 TYR A CA 1
ATOM 2120 C C . TYR A 1 278 ? 5.504 0.440 -22.188 1.00 97.19 278 TYR A C 1
ATOM 2122 O O . TYR A 1 278 ? 5.795 0.034 -23.311 1.00 97.19 278 TYR A O 1
ATOM 2130 N N . GLU A 1 279 ? 4.370 1.092 -21.949 1.00 96.38 279 GLU A N 1
ATOM 2131 C CA . GLU A 1 279 ? 3.339 1.294 -22.975 1.00 96.38 279 GLU A CA 1
ATOM 2132 C C . GLU A 1 279 ? 3.690 2.407 -23.983 1.00 96.38 279 GLU A C 1
ATOM 2134 O O . GLU A 1 279 ? 2.949 2.639 -24.936 1.00 96.38 279 GLU A O 1
ATOM 2139 N N . GLY A 1 280 ? 4.836 3.079 -23.820 1.00 93.19 280 GLY A N 1
ATOM 2140 C CA . GLY A 1 280 ? 5.364 4.053 -24.778 1.00 93.19 280 GLY A CA 1
ATOM 2141 C C . GLY A 1 280 ? 6.391 3.481 -25.767 1.00 93.19 280 GLY A C 1
ATOM 2142 O O . GLY A 1 280 ? 6.510 2.271 -25.974 1.00 93.19 280 GLY A O 1
ATOM 2143 N N . SER A 1 281 ? 7.128 4.380 -26.424 1.00 93.38 281 SER A N 1
ATOM 2144 C CA . SER A 1 281 ? 8.170 4.056 -27.415 1.00 93.38 281 SER A CA 1
ATOM 2145 C C . SER A 1 281 ? 9.549 3.905 -26.764 1.00 93.38 281 SER A C 1
ATOM 2147 O O . SER A 1 281 ? 9.890 4.614 -25.817 1.00 93.38 281 SER A O 1
ATOM 2149 N N . ALA A 1 282 ? 10.392 3.042 -27.330 1.00 93.12 282 ALA A N 1
ATOM 2150 C CA . ALA A 1 282 ? 11.801 2.902 -26.985 1.00 93.12 282 ALA A CA 1
ATOM 2151 C C . ALA A 1 282 ? 12.590 4.211 -27.158 1.00 93.12 282 ALA A C 1
ATOM 2153 O O . ALA A 1 282 ? 13.589 4.408 -26.472 1.00 93.12 282 ALA A O 1
ATOM 2154 N N . ALA A 1 283 ? 12.134 5.131 -28.016 1.00 90.19 283 ALA A N 1
ATOM 2155 C CA . ALA A 1 283 ? 12.761 6.439 -28.203 1.00 90.19 283 ALA A CA 1
ATOM 2156 C C . ALA A 1 283 ? 12.646 7.363 -26.975 1.00 90.19 283 ALA A C 1
ATOM 2158 O O . ALA A 1 283 ? 13.392 8.334 -26.889 1.00 90.19 283 ALA A O 1
ATOM 2159 N N . ALA A 1 284 ? 11.746 7.070 -26.028 1.00 89.31 284 ALA A N 1
ATOM 2160 C CA . ALA A 1 284 ? 11.638 7.807 -24.766 1.00 89.31 284 ALA A CA 1
ATOM 2161 C C . ALA A 1 284 ? 12.770 7.468 -23.773 1.00 89.31 284 ALA A C 1
ATOM 2163 O O . ALA A 1 284 ? 12.946 8.154 -22.763 1.00 89.31 284 ALA A O 1
ATOM 2164 N N . TRP A 1 285 ? 13.535 6.406 -24.047 1.00 89.06 285 TRP A N 1
ATOM 2165 C CA . TRP A 1 285 ? 14.610 5.934 -23.187 1.00 89.06 285 TRP A CA 1
ATOM 2166 C C . TRP A 1 285 ? 15.985 6.370 -23.697 1.00 89.06 285 TRP A C 1
ATOM 2168 O O . TRP A 1 285 ? 16.355 6.119 -24.844 1.00 89.06 285 TRP A O 1
ATOM 2178 N N . SER A 1 286 ? 16.792 6.927 -22.796 1.00 86.69 286 SER A N 1
ATOM 2179 C CA . SER A 1 286 ? 18.158 7.382 -23.064 1.00 86.69 286 SER A CA 1
ATOM 2180 C C . SER A 1 286 ? 19.155 6.697 -22.125 1.00 86.69 286 SER A C 1
ATOM 2182 O O . SER A 1 286 ? 18.929 6.616 -20.921 1.00 86.69 286 SER A O 1
ATOM 2184 N N . LEU A 1 287 ? 20.286 6.224 -22.658 1.00 84.44 287 LEU A N 1
ATOM 2185 C CA . LEU A 1 287 ? 21.390 5.647 -21.877 1.00 84.44 287 LEU A CA 1
ATOM 2186 C C . LEU A 1 287 ? 22.478 6.701 -21.646 1.00 84.44 287 LEU A C 1
ATOM 2188 O O . LEU A 1 287 ? 23.082 7.182 -22.607 1.00 84.44 287 LEU A O 1
ATOM 2192 N N . ARG A 1 288 ? 22.764 7.038 -20.384 1.00 79.00 288 ARG A N 1
ATOM 2193 C CA . ARG A 1 288 ? 23.806 8.007 -19.998 1.00 79.00 288 ARG A CA 1
ATOM 2194 C C . ARG A 1 288 ? 24.591 7.469 -18.810 1.00 79.00 288 ARG A C 1
ATOM 2196 O O . ARG A 1 288 ? 24.000 6.950 -17.875 1.00 79.00 288 ARG A O 1
ATOM 2203 N N . ASP A 1 289 ? 25.920 7.509 -18.891 1.00 76.88 289 ASP A N 1
ATOM 2204 C CA . ASP A 1 289 ? 26.830 7.017 -17.840 1.00 76.88 289 ASP A CA 1
ATOM 2205 C C . ASP A 1 289 ? 26.504 5.603 -17.312 1.00 76.88 289 ASP A C 1
ATOM 2207 O O . ASP A 1 289 ? 26.731 5.276 -16.151 1.00 76.88 289 ASP A O 1
ATOM 2211 N N . GLY A 1 290 ? 25.975 4.738 -18.187 1.00 76.25 290 GLY A N 1
ATOM 2212 C CA . GLY A 1 290 ? 25.606 3.361 -17.845 1.00 76.25 290 GLY A CA 1
ATOM 2213 C C . GLY A 1 290 ? 24.212 3.178 -17.245 1.00 76.25 290 GLY A C 1
ATOM 2214 O O . GLY A 1 290 ? 23.844 2.044 -16.950 1.00 76.25 290 GLY A O 1
ATOM 2215 N N . VAL A 1 291 ? 23.435 4.252 -17.108 1.00 79.25 291 VAL A N 1
ATOM 2216 C CA . VAL A 1 291 ? 22.087 4.257 -16.532 1.00 79.25 291 VAL A CA 1
ATOM 2217 C C . VAL A 1 291 ? 21.051 4.603 -17.599 1.00 79.25 291 VAL A C 1
ATOM 2219 O O . VAL A 1 291 ? 21.266 5.482 -18.436 1.00 79.25 291 VAL A O 1
ATOM 2222 N N . TYR A 1 292 ? 19.929 3.883 -17.588 1.00 86.31 292 TYR A N 1
ATOM 2223 C CA . TYR A 1 292 ? 18.787 4.175 -18.450 1.00 86.31 292 TYR A CA 1
ATOM 2224 C C . TYR A 1 292 ? 17.852 5.172 -17.773 1.00 86.31 292 TYR A C 1
ATOM 2226 O O . TYR A 1 292 ? 17.471 4.997 -16.615 1.00 86.31 292 TYR A O 1
ATOM 2234 N N . TYR A 1 293 ? 17.457 6.180 -18.537 1.00 85.75 293 TYR A N 1
ATOM 2235 C CA . TYR A 1 293 ? 16.538 7.225 -18.128 1.00 85.75 293 TYR A CA 1
ATOM 2236 C C . TYR A 1 293 ? 15.325 7.225 -19.044 1.00 85.75 293 TYR A C 1
ATOM 2238 O O . TYR A 1 293 ? 15.490 7.159 -20.261 1.00 85.75 293 TYR A O 1
ATOM 2246 N N . LEU A 1 294 ? 14.137 7.346 -18.466 1.00 86.06 294 LEU A N 1
ATOM 2247 C CA . LEU A 1 294 ? 12.905 7.657 -19.182 1.00 86.06 294 LEU A CA 1
ATOM 2248 C C . LEU A 1 294 ? 12.634 9.156 -19.025 1.00 86.06 294 LEU A C 1
ATOM 2250 O O . LEU A 1 294 ? 12.642 9.660 -17.903 1.00 86.06 294 LEU A O 1
ATOM 2254 N N . SER A 1 295 ? 12.444 9.879 -20.125 1.00 80.62 295 SER A N 1
ATOM 2255 C CA . SER A 1 295 ? 12.212 11.329 -20.110 1.00 80.62 295 SER A CA 1
ATOM 2256 C C . SER A 1 295 ? 11.381 11.759 -21.318 1.00 80.62 295 SER A C 1
ATOM 2258 O O . SER A 1 295 ? 11.493 11.170 -22.392 1.00 80.62 295 SER A O 1
ATOM 2260 N N . SER A 1 296 ? 10.601 12.833 -21.174 1.00 67.38 296 SER A N 1
ATOM 2261 C CA . SER A 1 296 ? 9.957 13.514 -22.309 1.00 67.38 296 SER A CA 1
ATOM 2262 C C . SER A 1 296 ? 10.875 14.508 -23.033 1.00 67.38 296 SER A C 1
ATOM 2264 O O . SER A 1 296 ? 10.504 15.023 -24.090 1.00 67.38 296 SER A O 1
ATOM 2266 N N . ASN A 1 297 ? 12.071 14.807 -22.503 1.00 62.34 297 ASN A N 1
ATOM 2267 C CA . ASN A 1 297 ? 12.998 15.771 -23.100 1.00 62.34 297 ASN A CA 1
ATOM 2268 C C . ASN A 1 297 ? 14.485 15.466 -22.802 1.00 62.34 297 ASN A C 1
ATOM 2270 O O . ASN A 1 297 ? 14.911 15.340 -21.655 1.00 62.34 297 ASN A O 1
ATOM 2274 N N . ASP A 1 298 ? 15.315 15.431 -23.847 1.00 55.72 298 ASP A N 1
ATOM 2275 C CA . ASP A 1 298 ? 16.750 15.106 -23.777 1.00 55.72 298 ASP A CA 1
ATOM 2276 C C . ASP A 1 298 ? 17.655 16.240 -23.248 1.00 55.72 298 ASP A C 1
ATOM 2278 O O . ASP A 1 298 ? 18.872 16.063 -23.113 1.00 55.72 298 ASP A O 1
ATOM 2282 N N . SER A 1 299 ? 17.096 17.432 -23.007 1.00 52.81 299 SER A N 1
ATOM 2283 C CA . SER A 1 299 ? 17.867 18.682 -22.944 1.00 52.81 299 SER A CA 1
ATOM 2284 C C . SER A 1 299 ? 18.481 19.050 -21.587 1.00 52.81 299 SER A C 1
ATOM 2286 O O . SER A 1 299 ? 19.283 19.987 -21.549 1.00 52.81 299 SER A O 1
ATOM 2288 N N . LYS A 1 300 ? 18.195 18.335 -20.489 1.00 53.12 300 LYS A N 1
ATOM 2289 C CA . LYS A 1 300 ? 18.786 18.633 -19.168 1.00 53.12 300 LYS A CA 1
ATOM 2290 C C . LYS A 1 300 ? 18.926 17.401 -18.271 1.00 53.12 300 LYS A C 1
ATOM 2292 O O . LYS A 1 300 ? 18.188 17.232 -17.310 1.00 53.12 300 LYS A O 1
ATOM 2297 N N . PHE A 1 301 ? 19.945 16.592 -18.526 1.00 53.38 301 PHE A N 1
ATOM 2298 C CA . PHE A 1 301 ? 20.476 15.702 -17.496 1.00 53.38 301 PHE A CA 1
ATOM 2299 C C . PHE A 1 301 ? 21.523 16.485 -16.699 1.00 53.38 301 PHE A C 1
ATOM 2301 O O . PHE A 1 301 ? 22.582 16.830 -17.228 1.00 53.38 301 PHE A O 1
ATOM 2308 N N . GLY A 1 302 ? 21.193 16.851 -15.458 1.00 48.38 302 GLY A N 1
ATOM 2309 C CA . GLY A 1 302 ? 22.171 17.382 -14.512 1.00 48.38 302 GLY A CA 1
ATOM 2310 C C . GLY A 1 302 ? 23.260 16.340 -14.251 1.00 48.38 302 GLY A C 1
ATOM 2311 O O . GLY A 1 302 ? 23.005 15.141 -14.303 1.00 48.38 302 GLY A O 1
ATOM 2312 N N . THR A 1 303 ? 24.491 16.786 -14.012 1.00 45.28 303 THR A N 1
ATOM 2313 C CA . THR A 1 303 ? 25.616 15.920 -13.636 1.00 45.28 303 THR A CA 1
ATOM 2314 C C . THR A 1 303 ? 25.380 15.361 -12.230 1.00 45.28 303 THR A C 1
ATOM 2316 O O . THR A 1 303 ? 25.925 15.894 -11.262 1.00 45.28 303 THR A O 1
ATOM 2319 N N . GLU A 1 304 ? 24.523 14.355 -12.078 1.00 49.38 304 GLU A N 1
ATOM 2320 C CA . GLU A 1 304 ? 24.210 13.789 -10.767 1.00 49.38 304 GLU A CA 1
ATOM 2321 C C . GLU A 1 304 ? 24.950 12.473 -10.502 1.00 49.38 304 GLU A C 1
ATOM 2323 O O . GLU A 1 304 ? 25.102 11.605 -11.353 1.00 49.38 304 GLU A O 1
ATOM 2328 N N . ASN A 1 305 ? 25.485 12.438 -9.282 1.00 45.69 305 ASN A N 1
ATOM 2329 C CA . ASN A 1 305 ? 26.325 11.468 -8.589 1.00 45.69 305 ASN A CA 1
ATOM 2330 C C . ASN A 1 305 ? 26.664 10.121 -9.302 1.00 45.69 305 ASN A C 1
ATOM 2332 O O . ASN A 1 305 ? 25.809 9.235 -9.386 1.00 45.69 305 ASN A O 1
ATOM 2336 N N . PRO A 1 306 ? 27.942 9.873 -9.671 1.00 47.25 306 PRO A N 1
ATOM 2337 C CA . PRO A 1 306 ? 28.397 8.626 -10.306 1.00 47.25 306 PRO A CA 1
ATOM 2338 C C . PRO A 1 306 ? 28.288 7.362 -9.427 1.00 47.25 306 PRO A C 1
ATOM 2340 O O . PRO A 1 306 ? 28.587 6.262 -9.899 1.00 47.25 306 PRO A O 1
ATOM 2343 N N . ASP A 1 307 ? 27.869 7.473 -8.162 1.00 49.72 307 ASP A N 1
ATOM 2344 C CA . ASP A 1 307 ? 27.657 6.309 -7.294 1.00 49.72 307 ASP A CA 1
ATOM 2345 C C . ASP A 1 307 ? 26.408 5.480 -7.657 1.00 49.72 307 ASP A C 1
ATOM 2347 O O . ASP A 1 307 ? 26.375 4.282 -7.366 1.00 49.72 307 ASP A O 1
ATOM 2351 N N . TYR A 1 308 ? 25.422 6.052 -8.362 1.00 47.41 308 TYR A N 1
ATOM 2352 C CA . TYR A 1 308 ? 24.193 5.341 -8.760 1.00 47.41 308 TYR A CA 1
ATOM 2353 C C . TYR A 1 308 ? 24.346 4.469 -10.015 1.00 47.41 308 TYR A C 1
ATOM 2355 O O . TYR A 1 308 ? 23.572 3.534 -10.219 1.00 47.41 308 TYR A O 1
ATOM 2363 N N . ALA A 1 309 ? 25.403 4.677 -10.807 1.00 48.12 309 ALA A N 1
ATOM 2364 C CA . ALA A 1 309 ? 25.716 3.886 -12.004 1.00 48.12 309 ALA A CA 1
ATOM 2365 C C . ALA A 1 309 ? 26.123 2.422 -11.714 1.00 48.12 309 ALA A C 1
ATOM 2367 O O . ALA A 1 309 ? 26.461 1.664 -12.622 1.00 48.12 309 ALA A O 1
ATOM 2368 N N . LYS A 1 310 ? 26.118 2.004 -10.440 1.00 53.66 310 LYS A N 1
ATOM 2369 C CA . LYS A 1 310 ? 26.574 0.679 -9.987 1.00 53.66 310 LYS A CA 1
ATOM 2370 C C . LYS A 1 310 ? 25.451 -0.252 -9.525 1.00 53.66 310 LYS A C 1
ATOM 2372 O O . LYS A 1 310 ? 25.742 -1.386 -9.137 1.00 53.66 310 LYS A O 1
ATOM 2377 N N . THR A 1 311 ? 24.188 0.178 -9.533 1.00 54.31 311 THR A N 1
ATOM 2378 C CA . THR A 1 311 ? 23.075 -0.670 -9.086 1.00 54.31 311 THR A CA 1
ATOM 2379 C C . THR A 1 311 ? 22.683 -1.623 -10.219 1.00 54.31 311 THR A C 1
ATOM 2381 O O . THR A 1 311 ? 22.081 -1.253 -11.217 1.00 54.31 311 THR A O 1
ATOM 2384 N N . GLY A 1 312 ? 23.129 -2.875 -10.104 1.00 62.78 312 GLY A N 1
ATOM 2385 C CA . GLY A 1 312 ? 23.048 -3.897 -11.148 1.00 62.78 312 GLY A CA 1
ATOM 2386 C C . GLY A 1 312 ? 21.636 -4.405 -11.441 1.00 62.78 312 GLY A C 1
ATOM 2387 O O . GLY A 1 312 ? 21.338 -5.558 -11.140 1.00 62.78 312 GLY A O 1
ATOM 2388 N N . ILE A 1 313 ? 20.792 -3.560 -12.029 1.00 76.19 313 ILE A N 1
ATOM 2389 C CA . ILE A 1 313 ? 19.510 -3.952 -12.615 1.00 76.19 313 ILE A CA 1
ATOM 2390 C C . ILE A 1 313 ? 19.790 -4.551 -13.992 1.00 76.19 313 ILE A C 1
ATOM 2392 O O . ILE A 1 313 ? 20.462 -3.937 -14.822 1.00 76.19 313 ILE A O 1
ATOM 2396 N N . TYR A 1 314 ? 19.272 -5.752 -14.233 1.00 84.94 314 TYR A N 1
ATOM 2397 C CA . TYR A 1 314 ? 19.396 -6.447 -15.511 1.00 84.94 314 TYR A CA 1
ATOM 2398 C C . TYR A 1 314 ? 18.013 -6.912 -15.933 1.00 84.94 314 TYR A C 1
ATOM 2400 O O . TYR A 1 314 ? 17.509 -7.907 -15.419 1.00 84.94 314 TYR A O 1
ATOM 2408 N N . CYS A 1 315 ? 17.405 -6.171 -16.849 1.00 92.06 315 CYS A N 1
ATOM 2409 C CA . CYS A 1 315 ? 16.059 -6.441 -17.325 1.00 92.06 315 CYS A CA 1
ATOM 2410 C C . CYS A 1 315 ? 15.933 -6.156 -18.823 1.00 92.06 315 CYS A C 1
ATOM 2412 O O . CYS A 1 315 ? 16.795 -5.513 -19.435 1.00 92.06 315 CYS A O 1
ATOM 2414 N N . THR A 1 316 ? 14.842 -6.639 -19.401 1.00 96.56 316 THR A N 1
ATOM 2415 C CA . THR A 1 316 ? 14.349 -6.190 -20.698 1.00 96.56 316 THR A CA 1
ATOM 2416 C C . THR A 1 316 ? 13.283 -5.130 -20.469 1.00 96.56 316 THR A C 1
ATOM 2418 O O . THR A 1 316 ? 12.351 -5.350 -19.700 1.00 96.56 316 THR A O 1
ATOM 2421 N N . ILE A 1 317 ? 13.406 -3.987 -21.138 1.00 96.75 317 ILE A N 1
ATOM 2422 C CA . ILE A 1 317 ? 12.314 -3.020 -21.244 1.00 96.75 317 ILE A CA 1
ATOM 2423 C C . ILE A 1 317 ? 11.593 -3.319 -22.555 1.00 96.75 317 ILE A C 1
ATOM 2425 O O . ILE A 1 317 ? 12.175 -3.158 -23.627 1.00 96.75 317 ILE A O 1
ATOM 2429 N N . HIS A 1 318 ? 10.355 -3.781 -22.458 1.00 98.12 318 HIS A N 1
ATOM 2430 C CA . HIS A 1 318 ? 9.462 -4.028 -23.578 1.00 98.12 318 HIS A CA 1
ATOM 2431 C C . HIS A 1 318 ? 8.701 -2.748 -23.901 1.00 98.12 318 HIS A C 1
ATOM 2433 O O . HIS A 1 318 ? 7.830 -2.351 -23.128 1.00 98.12 318 HIS A O 1
ATOM 2439 N N . CYS A 1 319 ? 9.029 -2.109 -25.022 1.00 97.44 319 CYS A N 1
ATOM 2440 C CA . CYS A 1 319 ? 8.305 -0.946 -25.532 1.00 97.44 319 CYS A CA 1
ATOM 2441 C C . CYS A 1 319 ? 7.410 -1.347 -26.714 1.00 97.44 319 CYS A C 1
ATOM 2443 O O . CYS A 1 319 ? 7.554 -2.420 -27.302 1.00 97.44 319 CYS A O 1
ATOM 2445 N N . THR A 1 320 ? 6.511 -0.452 -27.116 1.00 97.00 320 THR A N 1
ATOM 2446 C CA . THR A 1 320 ? 5.569 -0.691 -28.229 1.00 97.00 320 THR A CA 1
ATOM 2447 C C . THR A 1 320 ? 6.231 -0.880 -29.598 1.00 97.00 320 THR A C 1
ATOM 2449 O O . THR A 1 320 ? 5.646 -1.501 -30.487 1.00 97.00 320 THR A O 1
ATOM 2452 N N . ASP A 1 321 ? 7.445 -0.363 -29.779 1.00 96.75 321 ASP A N 1
ATOM 2453 C CA . ASP A 1 321 ? 8.197 -0.348 -31.037 1.00 96.75 321 ASP A CA 1
ATOM 2454 C C . ASP A 1 321 ? 9.561 -1.060 -30.953 1.00 96.75 321 ASP A C 1
ATOM 2456 O O . ASP A 1 321 ? 10.340 -1.021 -31.910 1.00 96.75 321 ASP A O 1
ATOM 2460 N N . GLY A 1 322 ? 9.841 -1.760 -29.847 1.00 96.06 322 GLY A N 1
ATOM 2461 C CA . GLY A 1 322 ? 11.027 -2.603 -29.699 1.00 96.06 322 GLY A CA 1
ATOM 2462 C C . GLY A 1 322 ? 11.503 -2.782 -28.259 1.00 96.06 322 GLY A C 1
ATOM 2463 O O . GLY A 1 322 ? 11.166 -2.012 -27.366 1.00 96.06 322 GLY A O 1
ATOM 2464 N N . ASP A 1 323 ? 12.338 -3.798 -28.050 1.00 97.62 323 ASP A N 1
ATOM 2465 C CA . ASP A 1 323 ? 12.899 -4.112 -26.735 1.00 97.62 323 ASP A CA 1
ATOM 2466 C C . ASP A 1 323 ? 14.251 -3.421 -26.505 1.00 97.62 323 ASP A C 1
ATOM 2468 O O . ASP A 1 323 ? 15.127 -3.407 -27.378 1.00 97.62 323 ASP A O 1
ATOM 2472 N N . ILE A 1 324 ? 14.474 -2.945 -25.280 1.00 94.69 324 ILE A N 1
ATOM 2473 C CA . ILE A 1 324 ? 15.762 -2.437 -24.801 1.00 94.69 324 ILE A CA 1
ATOM 2474 C C . ILE A 1 324 ? 16.348 -3.432 -23.801 1.00 94.69 324 ILE A C 1
ATOM 2476 O O . ILE A 1 324 ? 15.735 -3.780 -22.796 1.00 94.69 324 ILE A O 1
ATOM 2480 N N . GLN A 1 325 ? 17.577 -3.873 -24.057 1.00 93.00 325 GLN A N 1
ATOM 2481 C CA . GLN A 1 325 ? 18.301 -4.787 -23.175 1.00 93.00 325 GLN A CA 1
ATOM 2482 C C . GLN A 1 325 ? 19.175 -3.996 -22.194 1.00 93.00 325 GLN A C 1
ATOM 2484 O O . GLN A 1 325 ? 20.213 -3.444 -22.585 1.00 93.00 325 GLN A O 1
ATOM 2489 N N . VAL A 1 326 ? 18.789 -3.967 -20.916 1.00 88.56 326 VAL A N 1
ATOM 2490 C CA . VAL A 1 326 ? 19.559 -3.313 -19.851 1.00 88.56 326 VAL A CA 1
ATOM 2491 C C . VAL A 1 326 ? 20.714 -4.225 -19.447 1.00 88.56 326 VAL A C 1
ATOM 2493 O O . VAL A 1 326 ? 20.539 -5.282 -18.842 1.00 88.56 326 VAL A O 1
ATOM 2496 N N . LYS A 1 327 ? 21.929 -3.839 -19.842 1.00 75.94 327 LYS A N 1
ATOM 2497 C CA . LYS A 1 327 ? 23.143 -4.643 -19.658 1.00 75.94 327 LYS A CA 1
ATOM 2498 C C . LYS A 1 327 ? 23.972 -4.139 -18.490 1.00 75.94 327 LYS A C 1
ATOM 2500 O O . LYS A 1 327 ? 23.986 -2.958 -18.171 1.00 75.94 327 LYS A O 1
ATOM 2505 N N . LYS A 1 328 ? 24.772 -5.050 -17.938 1.00 64.88 328 LYS A N 1
ATOM 2506 C CA . LYS A 1 328 ? 25.793 -4.733 -16.944 1.00 64.88 328 LYS A CA 1
ATOM 2507 C C . LYS A 1 328 ? 26.829 -3.760 -17.474 1.00 64.88 328 LYS A C 1
ATOM 2509 O O . LYS A 1 328 ? 27.506 -4.065 -18.458 1.00 64.88 328 LYS A O 1
ATOM 2514 N N . TYR A 1 329 ? 26.973 -2.639 -16.771 1.00 55.16 329 TYR A N 1
ATOM 2515 C CA . TYR A 1 329 ? 28.134 -1.776 -16.906 1.00 55.16 329 TYR A CA 1
ATOM 2516 C C . TYR A 1 329 ? 29.374 -2.593 -16.519 1.00 55.16 329 TYR A C 1
ATOM 2518 O O . TYR A 1 329 ? 29.429 -3.166 -15.426 1.00 55.16 329 TYR A O 1
ATOM 2526 N N . LYS A 1 330 ? 30.291 -2.767 -17.473 1.00 51.47 330 LYS A N 1
ATOM 2527 C CA . LYS A 1 330 ? 31.530 -3.535 -17.294 1.00 51.47 330 LYS A CA 1
ATOM 2528 C C . LYS A 1 330 ? 32.615 -2.677 -16.672 1.00 51.47 330 LYS A C 1
ATOM 2530 O O . LYS A 1 330 ? 32.728 -1.507 -17.089 1.00 51.47 330 LYS A O 1
#

Sequence (330 aa):
MGTKRLCRAADIDPPYILRRKLMRTKRILSLALAVILTALSLVSLASCGNKMYKDKEFKVEEHYDGTYSLVDIFDTDITEITIPTEVKGKPITGVSGAAFNDCDKLEKIIFPEHITKITGISDDCVSLKEIVLKCRELPYSLNTSPLCEEDEGIAEGIKLTIASSVTLVSSKLLHDLNVKEVVFEEGCNPSLMNFEDCAKLQKVTFASTMESTSTFKNCPALTTVIIPEGVKYVGSLTNCTSLTSISLPSTVCESSSDEFMDLSHTFGGCSKLTDIYYEGSAAAWSLRDGVYYLSSNDSKFGTENPDYAKTGIYCTIHCTDGDIQVKKYK

Foldseek 3Di:
DDDDDDDDDDDDDDDPVVVVVVVVVVVVVVVVVVVVVVVVVVPDPPPPQFDWDDDPAFIWGADPVGEIETQAGPPLQAQEDEPDQDDPPHGHQHYELNRCPSNQNHAEYEYAQRHQYYQANHLSPLNHAEYEDNHQHYPLARNPDPPDPDQPARPLAYEYEYELSHDEDHCRNLSNRLHQEYEYDPNHECQRYEVEQSQNHAYYYYDQNYQEHHANANNCNHAYYHDHPNHQYYHAPALVQNHQEEEAEQNHQQPDQPDKDKCLRRYQNNNNHAEYEYAADPVQWDADLLIIMGHNHPPDDDPDDNPSSQRDDFYWYHYPHDIDTRDDDD

pLDDT: mean 78.3, std 19.72, range [30.03, 98.12]

Radius of gyration: 33.82 Å; chains: 1; bounding box: 58×88×108 Å

Secondary structure (DSSP, 8-state):
--------PPPPPPPHHHHHHHHHHHHHHHHHHHHHHHHHHHTT------EEEE-SSEEEEE-TTS-EEEEEE--TT-SEEEPPSEETTEEEEEE-GGGGTT-TT--EEEE-TT--EE----TT-TT--EEEE--SS--SS----TT--S----TT-EEEEE-TT-----HHHHHHTTEEEEEEPTT--GGG-B-TT-TT--EEE--TT-SB--B-TT-TT--EEE--TT--BPPP-TT-TT--EEEE-TTTT-S-TT-EEEHHHHHTT-TT--EEEESS-GGGEEEETTEEEEES-TT------TTGGG-----EEEETTEEEE-PPP-